Protein AF-A0A094GYI3-F1 (afdb_monomer_lite)

Foldseek 3Di:
DDQQAQPQEQEQDPVCVVVVHDDPVSLVVNLVSCVVQQKHKYAALDDLPVPVQLQVQVVLQVPADDDPQKGWDPDPVSGDCCVVCSSHVVNNCCVNQVPKDWDTKMKGKDQDFFKDFPLDPPQPAQKKKKKKGANDSAWKWKWKDFPNHIDIDTHHIMMMIGTSPGTIIIGIRDGIMMIMMIHIHGDDDD

Secondary structure (DSSP, 8-state):
--------EEEPPHHHHHHTS--HHHHHHHHHHHHHHSEEEEE--S-TT-HHHHHHHHHHHHHS--BTTEEE---TTTS-HHHHT-HHHHHHHHHH-TT-EEEEEEEEEE-S-EEEE---TT--SSEEEEEEEESSSSPEEEEEEETTEEEEEEESSEEEEEETTS--EEEE-SSSEEEEEEEEEPPP--

Structure (mmCIF, N/CA/C/O backbone):
data_AF-A0A094GYI3-F1
#
_entry.id   AF-A0A094GYI3-F1
#
loop_
_atom_site.group_PDB
_atom_site.id
_atom_site.type_symbol
_atom_site.label_atom_id
_atom_site.label_alt_id
_atom_site.label_comp_id
_atom_site.label_asym_id
_atom_site.label_entity_id
_atom_site.label_seq_id
_atom_site.pdbx_PDB_ins_code
_atom_site.Cartn_x
_atom_site.Cartn_y
_atom_site.Cartn_z
_atom_site.occupancy
_atom_site.B_iso_or_equiv
_atom_site.auth_seq_id
_atom_site.auth_comp_id
_atom_site.auth_asym_id
_atom_site.auth_atom_id
_atom_site.pdbx_PDB_model_num
ATOM 1 N N . MET A 1 1 ? -26.792 12.473 -12.890 1.00 40.91 1 MET A N 1
ATOM 2 C CA . MET A 1 1 ? -26.237 11.355 -12.098 1.00 40.91 1 MET A CA 1
ATOM 3 C C . MET A 1 1 ? -25.240 11.962 -11.134 1.00 40.91 1 MET A C 1
ATOM 5 O O . MET A 1 1 ? -24.380 12.699 -11.593 1.00 40.91 1 MET A O 1
ATOM 9 N N . ALA A 1 2 ? -25.442 11.802 -9.826 1.00 39.38 2 ALA A N 1
ATOM 10 C CA . ALA A 1 2 ? -24.554 12.399 -8.832 1.00 39.38 2 ALA A CA 1
ATOM 11 C C . ALA A 1 2 ? -23.147 11.803 -8.987 1.00 39.38 2 ALA A C 1
ATOM 13 O O . ALA A 1 2 ? -23.009 10.583 -9.029 1.00 39.38 2 ALA A O 1
ATOM 14 N N . ASN A 1 3 ? -22.124 12.656 -9.085 1.00 45.69 3 ASN A N 1
ATOM 15 C CA . ASN A 1 3 ? -20.731 12.246 -8.921 1.00 45.69 3 ASN A CA 1
ATOM 16 C C . ASN A 1 3 ? -20.557 11.793 -7.469 1.00 45.69 3 ASN A C 1
ATOM 18 O O . ASN A 1 3 ? -20.257 12.595 -6.591 1.00 45.69 3 ASN A O 1
ATOM 22 N N . THR A 1 4 ? -20.804 10.519 -7.191 1.00 54.25 4 THR A N 1
ATOM 23 C CA . THR A 1 4 ? -20.506 9.918 -5.891 1.00 54.25 4 THR A CA 1
ATOM 24 C C . THR A 1 4 ? -19.028 9.545 -5.858 1.00 54.25 4 THR A C 1
ATOM 26 O O . THR A 1 4 ? -18.669 8.375 -5.982 1.00 54.25 4 THR A O 1
ATOM 29 N N . SER A 1 5 ? -18.157 10.552 -5.758 1.00 61.59 5 SER A N 1
ATOM 30 C CA . SER A 1 5 ? -16.741 10.351 -5.447 1.00 61.59 5 SER A CA 1
ATOM 31 C C . SER A 1 5 ? -16.588 9.943 -3.985 1.00 61.59 5 SER A C 1
ATOM 33 O O . SER A 1 5 ? -17.334 10.418 -3.127 1.00 61.59 5 SER A O 1
ATOM 35 N N . ILE A 1 6 ? -15.623 9.077 -3.689 1.00 74.00 6 ILE A N 1
ATOM 36 C CA . ILE A 1 6 ? -15.253 8.754 -2.311 1.00 74.00 6 ILE A CA 1
ATOM 37 C C . ILE A 1 6 ? -13.966 9.502 -1.971 1.00 74.00 6 ILE A C 1
ATOM 39 O O . ILE A 1 6 ? -12.926 9.291 -2.592 1.00 74.00 6 ILE A O 1
ATOM 43 N N . GLU A 1 7 ? -14.008 10.406 -0.998 1.00 80.88 7 GLU A N 1
ATOM 44 C CA . GLU A 1 7 ? -12.756 10.906 -0.438 1.00 80.88 7 GLU A CA 1
ATOM 45 C C . GLU A 1 7 ? -12.107 9.733 0.292 1.00 80.88 7 GLU A C 1
ATOM 47 O O . GLU A 1 7 ? -12.631 9.225 1.277 1.00 80.88 7 GLU A O 1
ATOM 52 N N . ALA A 1 8 ? -11.032 9.211 -0.287 1.00 84.94 8 ALA A N 1
ATOM 53 C CA . ALA A 1 8 ? -10.253 8.110 0.267 1.00 84.94 8 ALA A CA 1
ATOM 54 C C . ALA A 1 8 ? -8.752 8.329 0.044 1.00 84.94 8 ALA A C 1
ATOM 56 O O . ALA A 1 8 ? -7.968 7.419 0.281 1.00 84.94 8 ALA A O 1
ATOM 57 N N . ILE A 1 9 ? -8.358 9.513 -0.433 1.00 90.50 9 ILE A N 1
ATOM 58 C CA . ILE A 1 9 ? -6.978 9.836 -0.785 1.00 90.50 9 ILE A CA 1
ATOM 59 C C . ILE A 1 9 ? -6.354 10.667 0.327 1.00 90.50 9 ILE A C 1
ATOM 61 O O . ILE A 1 9 ? -6.927 11.663 0.762 1.00 90.50 9 ILE A O 1
ATOM 65 N N . VAL A 1 10 ? -5.138 10.297 0.709 1.00 91.31 10 VAL A N 1
ATOM 66 C CA . VAL A 1 10 ? -4.219 11.150 1.452 1.00 91.31 10 VAL A CA 1
ATOM 67 C C . VAL A 1 10 ? -3.049 11.489 0.540 1.00 91.31 10 VAL A C 1
ATOM 69 O O . VAL A 1 10 ? -2.348 10.609 0.034 1.00 91.31 10 VAL A O 1
ATOM 72 N N . GLU A 1 11 ? -2.850 12.781 0.310 1.00 91.44 11 GLU A N 1
ATOM 73 C CA . GLU A 1 11 ? -1.700 13.288 -0.426 1.00 91.44 11 GLU A CA 1
ATOM 74 C C . GLU A 1 11 ? -0.591 13.670 0.548 1.00 91.44 11 GLU A C 1
ATOM 76 O O . GLU A 1 11 ? -0.784 14.513 1.427 1.00 91.44 11 GLU A O 1
ATOM 81 N N . VAL A 1 12 ? 0.583 13.061 0.375 1.00 89.06 12 VAL A N 1
ATOM 82 C CA . VAL A 1 12 ? 1.771 13.471 1.124 1.00 89.06 12 VAL A CA 1
ATOM 83 C C . VAL A 1 12 ? 2.260 14.801 0.562 1.00 89.06 12 VAL A C 1
ATOM 85 O O . VAL A 1 12 ? 2.569 14.923 -0.628 1.00 89.06 12 VAL A O 1
ATOM 88 N N . THR A 1 13 ? 2.357 15.807 1.421 1.00 90.00 13 THR A N 1
ATOM 89 C CA . THR A 1 13 ? 2.814 17.146 1.035 1.00 90.00 13 THR A CA 1
ATOM 90 C C . THR A 1 13 ? 4.335 17.206 0.870 1.00 90.00 13 THR A C 1
ATOM 92 O O . THR A 1 13 ? 5.083 16.363 1.368 1.00 90.00 13 THR A O 1
ATOM 95 N N . GLU A 1 14 ? 4.837 18.237 0.187 1.00 87.88 14 GLU A N 1
ATOM 96 C CA . GLU A 1 14 ? 6.285 18.472 0.073 1.00 87.88 14 GLU A CA 1
ATOM 97 C C . GLU A 1 14 ? 6.949 18.726 1.430 1.00 87.88 14 GLU A C 1
ATOM 99 O O . GLU A 1 14 ? 8.064 18.263 1.683 1.00 87.88 14 GLU A O 1
ATOM 104 N N . GLN A 1 15 ? 6.234 19.399 2.333 1.00 89.38 15 GLN A N 1
ATOM 105 C CA . GLN A 1 15 ? 6.702 19.635 3.690 1.00 89.38 15 GLN A CA 1
ATOM 106 C C . GLN A 1 15 ? 6.842 18.321 4.467 1.00 89.38 15 GLN A C 1
ATOM 108 O O . GLN A 1 15 ? 7.889 18.075 5.059 1.00 89.38 15 GLN A O 1
ATOM 113 N N . GLU A 1 16 ? 5.833 17.447 4.429 1.00 90.62 16 GLU A N 1
ATOM 114 C CA . GLU A 1 16 ? 5.897 16.123 5.067 1.00 90.62 16 GLU A CA 1
ATOM 115 C C . GLU A 1 16 ? 6.993 15.250 4.453 1.00 90.62 16 GLU A C 1
ATOM 117 O O . GLU A 1 16 ? 7.674 14.518 5.169 1.00 90.62 16 GLU A O 1
ATOM 122 N N . ARG A 1 17 ? 7.244 15.371 3.142 1.00 87.88 17 ARG A N 1
ATOM 123 C CA . ARG A 1 17 ? 8.396 14.723 2.498 1.00 87.88 17 ARG A CA 1
ATOM 124 C C . ARG A 1 17 ? 9.725 15.205 3.052 1.00 87.88 17 ARG A C 1
ATOM 126 O O . ARG A 1 17 ? 10.546 14.366 3.427 1.00 87.88 17 ARG A O 1
ATOM 133 N N . THR A 1 18 ? 9.894 16.521 3.125 1.00 85.94 18 THR A N 1
ATOM 134 C CA . THR A 1 18 ? 11.103 17.177 3.640 1.00 85.94 18 THR A CA 1
ATOM 135 C C . THR A 1 18 ? 11.367 16.800 5.094 1.00 85.94 18 THR A C 1
ATOM 137 O O . THR A 1 18 ? 12.497 16.486 5.453 1.00 85.94 18 THR A O 1
ATOM 140 N N . LEU A 1 19 ? 10.323 16.778 5.924 1.00 87.31 19 LEU A N 1
ATOM 141 C CA . LEU A 1 19 ? 10.422 16.385 7.331 1.00 87.31 19 LEU A CA 1
ATOM 142 C C . LEU A 1 19 ? 10.549 14.869 7.511 1.00 87.31 19 LEU A C 1
ATOM 144 O O . LEU A 1 19 ? 11.083 14.401 8.509 1.00 87.31 19 LEU A O 1
ATOM 148 N N . GLY A 1 20 ? 10.061 14.095 6.544 1.00 84.88 20 GLY A N 1
ATOM 149 C CA . GLY A 1 20 ? 9.981 12.645 6.626 1.00 84.88 20 GLY A CA 1
ATOM 150 C C . GLY A 1 20 ? 8.921 12.125 7.592 1.00 84.88 20 GLY A C 1
ATOM 151 O O . GLY A 1 20 ? 8.970 10.956 7.962 1.00 84.88 20 GLY A O 1
ATOM 152 N N . GLU A 1 21 ? 7.956 12.960 7.964 1.00 88.81 21 GLU A N 1
ATOM 153 C CA . GLU A 1 21 ? 6.935 12.657 8.961 1.00 88.81 21 GLU A CA 1
ATOM 154 C C . GLU A 1 21 ? 5.558 13.082 8.455 1.00 88.81 21 GLU A C 1
ATOM 156 O O . GLU A 1 21 ? 5.421 14.108 7.789 1.00 88.81 21 GLU A O 1
ATOM 161 N N . LEU A 1 22 ? 4.528 12.299 8.790 1.00 90.12 22 LEU A N 1
ATOM 162 C CA . LEU A 1 22 ? 3.146 12.702 8.545 1.00 90.12 22 LEU A CA 1
ATOM 163 C C . LEU A 1 22 ? 2.713 13.764 9.547 1.00 90.12 22 LEU A C 1
ATOM 165 O O . LEU A 1 22 ? 2.919 13.629 10.756 1.00 90.12 22 LEU A O 1
ATOM 169 N N . SER A 1 23 ? 2.009 14.777 9.056 1.00 93.12 23 SER A N 1
ATOM 170 C CA . SER A 1 23 ? 1.318 15.722 9.916 1.00 93.12 23 SER A CA 1
ATOM 171 C C . SER A 1 23 ? 0.219 15.018 10.718 1.00 93.12 23 SER A C 1
ATOM 173 O O . SER A 1 23 ? -0.404 14.049 10.273 1.00 93.12 23 SER A O 1
ATOM 175 N N . LYS A 1 24 ? -0.080 15.547 11.911 1.00 92.88 24 LYS A N 1
ATOM 176 C CA . LYS A 1 24 ? -1.198 15.051 12.734 1.00 92.88 24 LYS A CA 1
ATOM 177 C C . LYS A 1 24 ? -2.531 15.110 11.983 1.00 92.88 24 LYS A C 1
ATOM 179 O O . LYS A 1 24 ? -3.362 14.226 12.163 1.00 92.88 24 LYS A O 1
ATOM 184 N N . ALA A 1 25 ? -2.714 16.133 11.146 1.00 92.62 25 ALA A N 1
ATOM 185 C CA . ALA A 1 25 ? -3.908 16.303 10.329 1.00 92.62 25 ALA A CA 1
ATOM 186 C C . ALA A 1 25 ? -4.043 15.180 9.292 1.00 92.62 25 ALA A C 1
ATOM 188 O O . ALA A 1 25 ? -5.072 14.508 9.278 1.00 92.62 25 ALA A O 1
ATOM 189 N N . ASN A 1 26 ? -2.995 14.902 8.507 1.00 93.06 26 ASN A N 1
ATOM 190 C CA . ASN A 1 26 ? -3.029 13.822 7.518 1.00 93.06 26 ASN A CA 1
ATOM 191 C C . ASN A 1 26 ? -3.148 12.442 8.162 1.00 93.06 26 ASN A C 1
ATOM 193 O O . ASN A 1 26 ? -3.880 11.596 7.655 1.00 93.06 26 ASN A O 1
ATOM 197 N N . LEU A 1 27 ? -2.505 12.214 9.309 1.00 94.19 27 LEU A N 1
ATOM 198 C CA . LEU A 1 27 ? -2.665 10.960 10.042 1.00 94.19 27 LEU A CA 1
ATOM 199 C C . LEU A 1 27 ? -4.108 10.764 10.537 1.00 94.19 27 LEU A C 1
ATOM 201 O O . LEU A 1 27 ? -4.656 9.668 10.422 1.00 94.19 27 LEU A O 1
ATOM 205 N N . GLN A 1 28 ? -4.739 11.816 11.065 1.00 94.25 28 GLN A N 1
ATOM 206 C CA . GLN A 1 28 ? -6.129 11.757 11.520 1.00 94.25 28 GLN A CA 1
ATOM 207 C C . GLN A 1 28 ? -7.112 11.603 10.352 1.00 94.25 28 GLN A C 1
ATOM 209 O O . GLN A 1 28 ? -8.067 10.830 10.460 1.00 94.25 28 GLN A O 1
ATOM 214 N N . ALA A 1 29 ? -6.866 12.290 9.235 1.00 93.81 29 ALA A N 1
ATOM 215 C CA . ALA A 1 29 ? -7.634 12.127 8.008 1.00 93.81 29 ALA A CA 1
ATOM 216 C C . ALA A 1 29 ? -7.532 10.682 7.503 1.00 93.81 29 ALA A C 1
ATOM 218 O O . ALA A 1 29 ? -8.555 10.027 7.338 1.00 93.81 29 ALA A O 1
ATOM 219 N N . ALA A 1 30 ? -6.315 10.139 7.386 1.00 94.69 30 ALA A N 1
ATOM 220 C CA . ALA A 1 30 ? -6.080 8.762 6.954 1.00 94.69 30 ALA A CA 1
ATOM 221 C C . ALA A 1 30 ? -6.863 7.742 7.793 1.00 94.69 30 ALA A C 1
ATOM 223 O O . ALA A 1 30 ? -7.503 6.850 7.2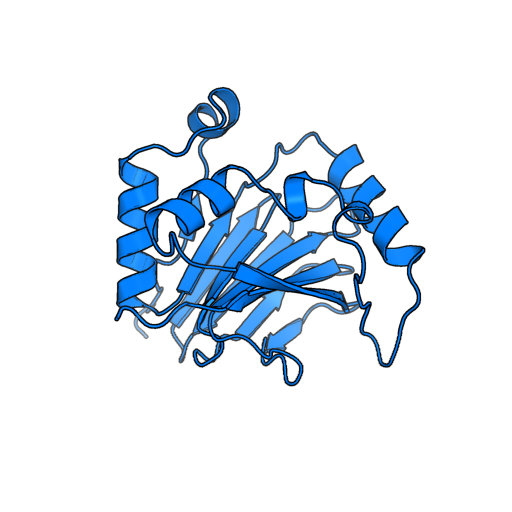41 1.00 94.69 30 ALA A O 1
ATOM 224 N N . ARG A 1 31 ? -6.846 7.894 9.125 1.00 94.94 31 ARG A N 1
ATOM 225 C CA . ARG A 1 31 ? -7.611 7.039 10.048 1.00 94.94 31 ARG A CA 1
ATOM 226 C C . ARG A 1 31 ? -9.111 7.146 9.810 1.00 94.94 31 ARG A C 1
ATOM 228 O O . ARG A 1 31 ? -9.767 6.128 9.645 1.00 94.94 31 ARG A O 1
ATOM 235 N N . SER A 1 32 ? -9.631 8.368 9.728 1.00 93.69 32 SER A N 1
ATOM 236 C CA . SER A 1 32 ? -11.069 8.614 9.545 1.00 93.69 32 SER A CA 1
ATOM 237 C C . SER A 1 32 ? -11.578 8.046 8.214 1.00 93.69 32 SER A C 1
ATOM 239 O O . SER A 1 32 ? -12.656 7.451 8.150 1.00 93.69 32 SER A O 1
ATOM 241 N N . LEU A 1 33 ? -10.777 8.188 7.152 1.00 93.25 33 LEU A N 1
ATOM 242 C CA . LEU A 1 33 ? -11.054 7.617 5.836 1.00 93.25 33 LEU A CA 1
ATOM 243 C C . LEU A 1 33 ? -11.043 6.089 5.880 1.00 93.25 33 LEU A C 1
ATOM 245 O O . LEU A 1 33 ? -11.969 5.452 5.377 1.00 93.25 33 LEU A O 1
ATOM 249 N N . PHE A 1 34 ? -10.032 5.505 6.524 1.00 93.81 34 PHE A N 1
ATOM 250 C CA . PHE A 1 34 ? -9.924 4.060 6.657 1.00 93.81 34 PHE A CA 1
ATOM 251 C C . PHE A 1 34 ? -11.088 3.468 7.463 1.00 93.81 34 PHE A C 1
ATOM 253 O O . PHE A 1 34 ? -11.681 2.484 7.034 1.00 93.81 34 PHE A O 1
ATOM 260 N N . GLU A 1 35 ? -11.464 4.081 8.585 1.00 92.62 35 GLU A N 1
ATOM 261 C CA . GLU A 1 35 ? -12.595 3.647 9.418 1.00 92.62 35 GLU A CA 1
ATOM 262 C C . GLU A 1 35 ? -13.933 3.730 8.671 1.00 92.62 35 GLU A C 1
ATOM 264 O O . GLU A 1 35 ? -14.774 2.845 8.812 1.00 92.62 35 GLU A O 1
ATOM 269 N N . SER A 1 36 ? -14.120 4.758 7.837 1.00 90.38 36 SER A N 1
ATOM 270 C CA . SER A 1 36 ? -15.367 4.954 7.084 1.00 90.38 36 SER A CA 1
ATOM 271 C C . SER A 1 36 ? -15.495 4.022 5.879 1.00 90.38 36 SER A C 1
ATOM 273 O O . SER A 1 36 ? -16.597 3.595 5.534 1.00 90.38 36 SER A O 1
ATOM 275 N N . ASN A 1 37 ? -14.377 3.726 5.212 1.00 89.19 37 ASN A N 1
ATOM 276 C CA . ASN A 1 37 ? -14.382 3.071 3.904 1.00 89.19 37 ASN A CA 1
ATOM 277 C C . ASN A 1 37 ? -13.835 1.636 3.938 1.00 89.19 37 ASN A C 1
ATOM 279 O O . ASN A 1 37 ? -14.013 0.890 2.978 1.00 89.19 37 ASN A O 1
ATOM 283 N N . GLY A 1 38 ? -13.128 1.256 5.004 1.00 90.50 38 GLY A N 1
ATOM 284 C CA . GLY A 1 38 ? -12.329 0.031 5.071 1.00 90.50 38 GLY A CA 1
ATOM 285 C C . GLY A 1 38 ? -11.049 0.077 4.224 1.00 90.50 38 GLY A C 1
ATOM 286 O O . GLY A 1 38 ? -10.373 -0.945 4.079 1.00 90.50 38 GLY A O 1
ATOM 287 N N . PHE A 1 39 ? -10.723 1.241 3.649 1.00 92.38 39 PHE A N 1
ATOM 288 C CA . PHE A 1 39 ? -9.491 1.490 2.910 1.00 92.38 39 PHE A CA 1
ATOM 289 C C . PHE A 1 39 ? -9.088 2.970 2.926 1.00 92.38 39 PHE A C 1
ATOM 291 O O . PHE A 1 39 ? -9.917 3.861 3.104 1.00 92.38 39 PHE A O 1
ATOM 298 N N . VAL A 1 40 ? -7.803 3.221 2.685 1.00 93.94 40 VAL A N 1
ATOM 299 C CA . VAL A 1 40 ? -7.239 4.540 2.392 1.00 93.94 40 VAL A CA 1
ATOM 300 C C . VAL A 1 40 ? -6.182 4.396 1.302 1.00 93.94 40 VAL A C 1
ATOM 302 O O . VAL A 1 40 ? -5.396 3.446 1.292 1.00 93.94 40 VAL A O 1
ATOM 305 N N . ALA A 1 41 ? -6.172 5.331 0.368 1.00 92.56 41 ALA A N 1
ATOM 306 C CA . ALA A 1 41 ? -5.225 5.406 -0.722 1.00 92.56 41 ALA A CA 1
ATOM 307 C C . ALA A 1 41 ? -4.259 6.573 -0.508 1.00 92.56 41 ALA A C 1
ATOM 309 O O . ALA A 1 41 ? -4.621 7.620 0.024 1.00 92.56 41 ALA A O 1
ATOM 310 N N . TRP A 1 42 ? -3.020 6.387 -0.933 1.00 92.31 42 TRP A N 1
ATOM 311 C CA . TRP A 1 42 ? -1.928 7.330 -0.770 1.00 92.31 42 TRP A CA 1
ATOM 312 C C . TRP A 1 42 ? -1.392 7.737 -2.130 1.00 92.31 42 TRP A C 1
ATOM 314 O O . TRP A 1 42 ? -1.187 6.878 -2.991 1.00 92.31 42 TRP A O 1
ATOM 324 N N . GLN A 1 43 ? -1.132 9.031 -2.299 1.00 89.75 43 GLN A N 1
ATOM 325 C CA . GLN A 1 43 ? -0.443 9.560 -3.471 1.00 89.75 43 GLN A CA 1
ATOM 326 C C . GLN A 1 43 ? 0.778 10.393 -3.088 1.00 89.75 43 GLN A C 1
ATOM 328 O O . GLN A 1 43 ? 0.842 10.963 -1.994 1.00 89.75 43 GLN A O 1
ATOM 333 N N . CYS A 1 44 ? 1.730 10.474 -4.021 1.00 86.12 44 CYS A N 1
ATOM 334 C CA . CYS A 1 44 ? 2.974 11.233 -3.876 1.00 86.12 44 CYS A CA 1
ATOM 335 C C . CYS A 1 44 ? 3.884 10.696 -2.752 1.00 86.12 44 CYS A C 1
ATOM 337 O O . CYS A 1 44 ? 4.530 11.477 -2.045 1.00 86.12 44 CYS A O 1
ATOM 339 N N . LEU A 1 45 ? 3.924 9.364 -2.588 1.00 85.31 45 LEU A N 1
ATOM 340 C CA . LEU A 1 45 ? 4.708 8.680 -1.549 1.00 85.31 45 LEU A CA 1
ATOM 341 C C . LEU A 1 45 ? 6.227 8.838 -1.711 1.00 85.31 45 LEU A C 1
ATOM 343 O O . LEU A 1 45 ? 6.941 8.729 -0.712 1.00 85.31 45 LEU A O 1
ATOM 347 N N . TRP A 1 46 ? 6.712 9.089 -2.928 1.00 79.38 46 TRP A N 1
ATOM 348 C CA . TRP A 1 46 ? 8.127 9.328 -3.227 1.00 79.38 46 TRP A CA 1
ATOM 349 C C . TRP A 1 46 ? 8.338 10.584 -4.077 1.00 79.38 46 TRP A C 1
ATOM 351 O O . TRP A 1 46 ? 7.397 11.158 -4.638 1.00 79.38 46 TRP A O 1
ATOM 361 N N . VAL A 1 47 ? 9.581 11.072 -4.111 1.00 71.69 47 VAL A N 1
ATOM 362 C CA . VAL A 1 47 ? 9.929 12.309 -4.819 1.00 71.69 47 VAL A CA 1
ATOM 363 C C . VAL A 1 47 ? 9.913 12.053 -6.325 1.00 71.69 47 VAL A C 1
ATOM 365 O O . VAL A 1 47 ? 10.396 11.037 -6.811 1.00 71.69 47 VAL A O 1
ATOM 368 N N . ARG A 1 48 ? 9.381 13.012 -7.091 1.00 60.38 48 ARG A N 1
ATOM 369 C CA . ARG A 1 48 ? 9.243 12.925 -8.556 1.00 60.38 48 ARG A CA 1
ATOM 370 C C . ARG A 1 48 ? 10.561 12.687 -9.307 1.00 60.38 48 ARG A C 1
ATOM 372 O O . ARG A 1 48 ? 10.526 12.162 -10.414 1.00 60.38 48 ARG A O 1
ATOM 379 N N . ASP A 1 49 ? 11.691 13.073 -8.721 1.00 59.00 49 ASP A N 1
ATOM 380 C CA . ASP A 1 49 ? 13.019 12.946 -9.326 1.00 59.00 49 ASP A CA 1
ATOM 381 C C . ASP A 1 49 ? 13.839 11.748 -8.829 1.00 59.00 49 ASP A C 1
ATOM 383 O O . ASP A 1 49 ? 14.923 11.512 -9.360 1.00 59.00 49 ASP A O 1
ATOM 387 N N . GLU A 1 50 ? 13.321 10.925 -7.911 1.00 59.97 50 GLU A N 1
ATOM 388 C CA . GLU A 1 50 ? 13.946 9.651 -7.513 1.00 59.97 50 GLU A CA 1
ATOM 389 C C . GLU A 1 50 ? 13.705 8.565 -8.581 1.00 59.97 50 GLU A C 1
ATOM 391 O O . GLU A 1 50 ? 13.243 7.463 -8.312 1.00 59.97 50 GLU A O 1
ATOM 396 N N . ARG A 1 51 ? 14.029 8.883 -9.839 1.00 55.50 51 ARG A N 1
ATOM 397 C CA . ARG A 1 51 ? 13.889 8.001 -11.011 1.00 55.50 51 ARG A CA 1
ATOM 398 C C . ARG A 1 51 ? 14.706 6.714 -10.904 1.00 55.50 51 ARG A C 1
ATOM 400 O O . ARG A 1 51 ? 14.388 5.739 -11.580 1.00 55.50 51 ARG A O 1
ATOM 407 N N . ASP A 1 52 ? 15.752 6.721 -10.087 1.00 63.53 52 ASP A N 1
ATOM 408 C CA . ASP A 1 52 ? 16.552 5.531 -9.812 1.00 63.53 52 ASP A CA 1
ATOM 409 C C . ASP A 1 52 ? 15.812 4.557 -8.887 1.00 63.53 52 ASP A C 1
ATOM 411 O O . ASP A 1 52 ? 15.947 3.355 -9.053 1.00 63.53 52 ASP A O 1
ATOM 415 N N . PHE A 1 53 ? 14.942 5.040 -7.995 1.00 69.94 53 PHE A N 1
ATOM 416 C CA . PHE A 1 53 ? 14.241 4.185 -7.038 1.00 69.94 53 PHE A CA 1
ATOM 417 C C . PHE A 1 53 ? 13.246 3.228 -7.708 1.00 69.94 53 PHE A C 1
ATOM 419 O O . PHE A 1 53 ? 13.284 2.016 -7.468 1.00 69.94 53 PHE A O 1
ATOM 426 N N . ASP A 1 54 ? 12.375 3.763 -8.570 1.00 71.62 54 ASP A N 1
ATOM 427 C CA . ASP A 1 54 ? 11.407 2.945 -9.303 1.00 71.62 54 ASP A CA 1
ATOM 428 C C . ASP A 1 54 ? 12.152 1.974 -10.233 1.00 71.62 54 ASP A C 1
ATOM 430 O O . ASP A 1 54 ? 11.851 0.783 -10.245 1.00 71.62 54 ASP A O 1
ATOM 434 N N . ARG A 1 55 ? 13.206 2.428 -10.927 1.00 73.19 55 ARG A N 1
ATOM 435 C CA . ARG A 1 55 ? 14.022 1.573 -11.806 1.00 73.19 55 ARG A CA 1
ATOM 436 C C . ARG A 1 55 ? 14.721 0.439 -11.051 1.00 73.19 55 ARG A C 1
ATOM 438 O O . ARG A 1 55 ? 14.576 -0.715 -11.440 1.00 73.19 55 ARG A O 1
ATOM 445 N N . ASP A 1 56 ? 15.433 0.744 -9.972 1.00 77.38 56 ASP A N 1
ATOM 446 C CA . ASP A 1 56 ? 16.207 -0.242 -9.214 1.00 77.38 56 ASP A CA 1
ATOM 447 C C . ASP A 1 56 ? 15.277 -1.272 -8.552 1.00 77.38 56 ASP A C 1
ATOM 449 O O . ASP A 1 56 ? 15.562 -2.472 -8.538 1.00 77.38 56 ASP A O 1
ATOM 453 N N . THR A 1 57 ? 14.103 -0.832 -8.083 1.00 78.88 57 THR A N 1
ATOM 454 C CA . THR A 1 57 ? 13.038 -1.737 -7.633 1.00 78.88 57 THR A CA 1
ATOM 455 C C . THR A 1 57 ? 12.627 -2.710 -8.733 1.00 78.88 57 THR A C 1
ATOM 457 O O . THR A 1 57 ? 12.460 -3.906 -8.484 1.00 78.88 57 THR A O 1
ATOM 460 N N . LEU A 1 58 ? 12.387 -2.205 -9.941 1.00 79.12 58 LEU A N 1
ATOM 461 C CA . LEU A 1 58 ? 11.923 -3.028 -11.052 1.00 79.12 58 LEU A CA 1
ATOM 462 C C . LEU A 1 58 ? 12.982 -4.016 -11.503 1.00 79.12 58 LEU A C 1
ATOM 464 O O . LEU A 1 58 ? 12.635 -5.150 -11.821 1.00 79.12 58 LEU A O 1
ATOM 468 N N . ASP A 1 59 ? 14.246 -3.607 -11.519 1.00 83.25 59 ASP A N 1
ATOM 469 C CA . ASP A 1 59 ? 15.361 -4.480 -11.869 1.00 83.25 59 ASP A CA 1
ATOM 470 C C . ASP A 1 59 ? 15.465 -5.641 -10.874 1.00 83.25 59 ASP A C 1
ATOM 472 O O . ASP A 1 59 ? 15.579 -6.799 -11.286 1.00 83.25 59 ASP A O 1
ATOM 476 N N . VAL A 1 60 ? 15.290 -5.367 -9.575 1.00 84.75 60 VAL A N 1
ATOM 477 C CA . VAL A 1 60 ? 15.130 -6.420 -8.565 1.00 84.75 60 VAL A CA 1
ATOM 478 C C . VAL A 1 60 ? 13.927 -7.298 -8.894 1.00 84.75 60 VAL A C 1
ATOM 480 O O . VAL A 1 60 ? 14.095 -8.508 -9.014 1.00 84.75 60 VAL A O 1
ATOM 483 N N . LEU A 1 61 ? 12.727 -6.730 -9.056 1.00 84.12 61 LEU A N 1
ATOM 484 C CA . LEU A 1 61 ? 11.503 -7.507 -9.296 1.00 84.12 61 LEU A CA 1
ATOM 485 C C . LEU A 1 61 ? 11.632 -8.425 -10.520 1.00 84.12 61 LEU A C 1
ATOM 487 O O . LEU A 1 61 ? 11.242 -9.584 -10.446 1.00 84.12 61 LEU A O 1
ATOM 491 N N . ARG A 1 62 ? 12.232 -7.937 -11.609 1.00 84.50 62 ARG A N 1
ATOM 492 C CA . ARG A 1 62 ? 12.482 -8.700 -12.843 1.00 84.50 62 ARG A CA 1
ATOM 493 C C . ARG A 1 62 ? 13.506 -9.819 -12.664 1.00 84.50 62 ARG A C 1
ATOM 495 O O . ARG A 1 62 ? 13.467 -10.791 -13.411 1.00 84.50 62 ARG A O 1
ATOM 502 N N . SER A 1 63 ? 14.431 -9.676 -11.716 1.00 84.75 63 SER A N 1
ATOM 503 C CA . SER A 1 63 ? 15.439 -10.700 -11.418 1.00 84.75 63 SER A CA 1
ATOM 504 C C . SER A 1 63 ? 14.898 -11.856 -10.570 1.00 84.75 63 SER A C 1
ATOM 506 O O . SER A 1 63 ? 15.510 -12.925 -10.525 1.00 84.75 63 SER A O 1
ATOM 508 N N . LEU A 1 64 ? 13.767 -11.652 -9.888 1.00 83.81 64 LEU A N 1
ATOM 509 C CA . LEU A 1 64 ? 13.168 -12.663 -9.026 1.00 83.81 64 LEU A CA 1
ATOM 510 C C . LEU A 1 64 ? 12.387 -13.701 -9.850 1.00 83.81 64 LEU A C 1
ATOM 512 O O . LEU A 1 64 ? 11.788 -13.367 -10.875 1.00 83.81 64 LEU A O 1
ATOM 516 N N . PRO A 1 65 ? 12.367 -14.972 -9.412 1.00 81.56 65 PRO A N 1
ATOM 517 C CA . PRO A 1 65 ? 11.619 -16.013 -10.100 1.00 81.56 65 PRO A CA 1
ATOM 518 C C . PRO A 1 65 ? 10.114 -15.727 -10.063 1.00 81.56 65 PRO A C 1
ATOM 520 O O . PRO A 1 65 ? 9.576 -15.260 -9.057 1.00 81.56 65 PRO A O 1
ATOM 523 N N . THR A 1 66 ? 9.439 -16.058 -11.162 1.00 81.12 66 THR A N 1
ATOM 524 C CA . THR A 1 66 ? 7.987 -15.936 -11.304 1.00 81.12 66 THR A CA 1
ATOM 525 C C . THR A 1 66 ? 7.325 -17.311 -11.244 1.00 81.12 66 THR A C 1
ATOM 527 O O . THR A 1 66 ? 7.794 -18.271 -11.855 1.00 81.12 66 THR A O 1
ATOM 530 N N . GLU A 1 67 ? 6.205 -17.409 -10.534 1.00 75.19 67 GLU A N 1
ATOM 531 C CA . GLU A 1 67 ? 5.315 -18.567 -10.536 1.00 75.19 67 GLU A CA 1
ATOM 532 C C . GLU A 1 67 ? 3.885 -18.093 -10.812 1.00 75.19 67 GLU A C 1
ATOM 534 O O . GLU A 1 67 ? 3.334 -17.309 -10.046 1.00 75.19 67 GLU A O 1
ATOM 539 N N . LYS A 1 68 ? 3.266 -18.569 -11.904 1.00 72.69 68 LYS A N 1
ATOM 540 C CA . LYS A 1 68 ? 1.871 -18.236 -12.275 1.00 72.69 68 LYS A CA 1
ATOM 541 C C . LYS A 1 68 ? 1.585 -16.721 -12.273 1.00 72.69 68 LYS A C 1
ATOM 543 O O . LYS A 1 68 ? 0.565 -16.283 -11.752 1.00 72.69 68 LYS A O 1
ATOM 548 N N . ASP A 1 69 ? 2.503 -15.934 -12.834 1.00 72.56 69 ASP A N 1
ATOM 549 C CA . ASP A 1 69 ? 2.485 -14.459 -12.866 1.00 72.56 69 ASP A CA 1
ATOM 550 C C . ASP A 1 69 ? 2.717 -13.751 -11.514 1.00 72.56 69 ASP A C 1
ATOM 552 O O . ASP A 1 69 ? 2.729 -12.517 -11.463 1.00 72.56 69 ASP A O 1
ATOM 556 N N . PHE A 1 70 ? 2.954 -14.501 -10.434 1.00 76.69 70 PHE A N 1
ATOM 557 C CA . PHE A 1 70 ? 3.325 -13.977 -9.122 1.00 76.69 70 PHE A CA 1
ATOM 558 C C . PHE A 1 70 ? 4.826 -14.081 -8.865 1.00 76.69 70 PHE A C 1
ATOM 560 O O . PHE A 1 70 ? 5.517 -14.959 -9.371 1.00 76.69 70 PHE A O 1
ATOM 567 N N . ILE A 1 71 ? 5.321 -13.179 -8.028 1.00 81.31 71 ILE A N 1
ATOM 568 C CA . ILE A 1 71 ? 6.698 -13.125 -7.551 1.00 81.31 71 ILE A CA 1
ATOM 569 C C . ILE A 1 71 ? 6.631 -13.173 -6.032 1.00 81.31 71 ILE A C 1
ATOM 571 O O . ILE A 1 71 ? 6.260 -12.183 -5.399 1.00 81.31 71 ILE A O 1
ATOM 575 N N . TYR A 1 72 ? 6.976 -14.307 -5.431 1.00 79.50 72 TYR A N 1
ATOM 576 C CA . TYR A 1 72 ? 7.059 -14.406 -3.975 1.00 79.50 72 TYR A CA 1
ATOM 577 C C . TYR A 1 72 ? 8.364 -13.789 -3.481 1.00 79.50 72 TYR A C 1
ATOM 579 O O . TYR A 1 72 ? 9.460 -14.213 -3.853 1.00 79.50 72 TYR A O 1
ATOM 587 N N . VAL A 1 73 ? 8.251 -12.786 -2.612 1.00 80.25 73 VAL A N 1
ATOM 588 C CA . VAL A 1 73 ? 9.408 -12.102 -2.035 1.00 80.25 73 VAL A CA 1
ATOM 589 C C . VAL A 1 73 ? 9.656 -12.673 -0.644 1.00 80.25 73 VAL A C 1
ATOM 591 O O . VAL A 1 73 ? 9.221 -12.134 0.373 1.00 80.25 73 VAL A O 1
ATOM 594 N N . ASN A 1 74 ? 10.377 -13.794 -0.610 1.00 69.44 74 ASN A N 1
ATOM 595 C CA . ASN A 1 74 ? 10.655 -14.537 0.624 1.00 69.44 74 ASN A CA 1
ATOM 596 C C . ASN A 1 74 ? 11.551 -13.768 1.607 1.00 69.44 74 ASN A C 1
ATOM 598 O O . ASN A 1 74 ? 11.511 -14.013 2.812 1.00 69.44 74 ASN A O 1
ATOM 602 N N . THR A 1 75 ? 12.345 -12.816 1.112 1.00 68.81 75 THR A N 1
ATOM 603 C CA . THR A 1 75 ? 13.259 -12.017 1.933 1.00 68.81 75 THR A CA 1
ATOM 604 C C . THR A 1 75 ? 12.960 -10.538 1.753 1.00 68.81 75 THR A C 1
ATOM 606 O O . THR A 1 75 ? 13.169 -9.975 0.681 1.00 68.81 75 THR A O 1
ATOM 609 N N . ARG A 1 76 ? 12.539 -9.874 2.839 1.00 68.12 76 ARG A N 1
ATOM 610 C CA . ARG A 1 76 ? 12.247 -8.426 2.859 1.00 68.12 76 ARG A CA 1
ATOM 611 C C . ARG A 1 76 ? 13.417 -7.560 2.380 1.00 68.12 76 ARG A C 1
ATOM 613 O O . ARG A 1 76 ? 13.196 -6.438 1.958 1.00 68.12 76 ARG A O 1
ATOM 620 N N . SER A 1 77 ? 14.643 -8.072 2.490 1.00 64.06 77 SER A N 1
ATOM 621 C CA . SER A 1 77 ? 15.877 -7.404 2.071 1.00 64.06 77 SER A CA 1
ATOM 622 C C . SER A 1 77 ? 16.063 -7.324 0.559 1.00 64.06 77 SER A C 1
ATOM 624 O O . SER A 1 77 ? 16.963 -6.620 0.119 1.00 64.06 77 SER A O 1
ATOM 626 N N . LEU A 1 78 ? 15.285 -8.081 -0.221 1.00 75.69 78 LEU A N 1
ATOM 627 C CA . LEU A 1 78 ? 15.400 -8.067 -1.677 1.00 75.69 78 LEU A CA 1
ATOM 628 C C . LEU A 1 78 ? 14.759 -6.809 -2.254 1.00 75.69 78 LEU A C 1
ATOM 630 O O . LEU A 1 78 ? 15.331 -6.209 -3.151 1.00 75.69 78 LEU A O 1
ATOM 634 N N . LEU A 1 79 ? 13.616 -6.382 -1.713 1.00 79.56 79 LEU A N 1
ATOM 635 C CA . LEU A 1 79 ? 12.961 -5.157 -2.156 1.00 79.56 79 LEU A CA 1
ATOM 636 C C . LEU A 1 79 ? 13.568 -3.913 -1.494 1.00 79.56 79 LEU A C 1
ATOM 638 O O . LEU A 1 79 ? 13.938 -3.966 -0.315 1.00 79.56 79 LEU A O 1
ATOM 642 N N . PRO A 1 80 ? 13.603 -2.774 -2.209 1.00 79.06 80 PRO A N 1
ATOM 643 C CA . PRO A 1 80 ? 14.007 -1.501 -1.630 1.00 79.06 80 PRO A CA 1
ATOM 644 C C . PRO A 1 80 ? 13.217 -1.143 -0.369 1.00 79.06 80 PRO A C 1
ATOM 646 O O . PRO A 1 80 ? 12.012 -1.404 -0.242 1.00 79.06 80 PRO A O 1
ATOM 649 N N . ARG A 1 81 ? 13.919 -0.552 0.605 1.00 80.69 81 ARG A N 1
ATOM 650 C CA . ARG A 1 81 ? 13.368 -0.300 1.945 1.00 80.69 81 ARG A CA 1
ATOM 651 C C . ARG A 1 81 ? 12.219 0.690 1.894 1.00 80.69 81 ARG A C 1
ATOM 653 O O . ARG A 1 81 ? 11.336 0.613 2.733 1.00 80.69 81 ARG A O 1
ATOM 660 N N . GLU A 1 82 ? 12.193 1.583 0.924 1.00 79.12 82 GLU A N 1
ATOM 661 C CA . GLU A 1 82 ? 11.188 2.624 0.775 1.00 79.12 82 GLU A CA 1
ATOM 662 C C . GLU A 1 82 ? 9.848 2.062 0.262 1.00 79.12 82 GLU A C 1
ATOM 664 O O . GLU A 1 82 ? 8.833 2.747 0.375 1.00 79.12 82 GLU A O 1
ATOM 669 N N . ILE A 1 83 ? 9.815 0.806 -0.215 1.00 81.31 83 ILE A N 1
ATOM 670 C CA . ILE A 1 83 ? 8.577 0.051 -0.490 1.00 81.31 83 ILE A CA 1
ATOM 671 C C . ILE A 1 83 ? 8.086 -0.636 0.777 1.00 81.31 83 ILE A C 1
ATOM 673 O O . ILE A 1 83 ? 6.935 -0.465 1.172 1.00 81.31 83 ILE A O 1
ATOM 677 N N . ILE A 1 84 ? 8.964 -1.407 1.426 1.00 82.62 84 ILE A N 1
ATOM 678 C CA . ILE A 1 84 ? 8.594 -2.257 2.571 1.00 82.62 84 ILE A CA 1
ATOM 679 C C . ILE A 1 84 ? 8.380 -1.445 3.851 1.00 82.62 84 ILE A C 1
ATOM 681 O O . ILE A 1 84 ? 7.503 -1.738 4.659 1.00 82.62 84 ILE A O 1
ATOM 685 N N . TYR A 1 85 ? 9.196 -0.418 4.035 1.00 82.94 85 TYR A N 1
ATOM 686 C CA . TYR A 1 85 ? 9.241 0.461 5.196 1.00 82.94 85 TYR A CA 1
ATOM 687 C C . TYR A 1 85 ? 9.033 1.912 4.769 1.00 82.94 85 TYR A C 1
ATOM 689 O O . TYR A 1 85 ? 9.692 2.818 5.284 1.00 82.94 85 TYR A O 1
ATOM 697 N N . ASN A 1 86 ? 8.111 2.152 3.826 1.00 88.75 86 ASN A N 1
ATOM 698 C CA . ASN A 1 86 ? 7.716 3.515 3.491 1.00 88.75 86 ASN A CA 1
ATOM 699 C C . ASN A 1 86 ? 7.323 4.250 4.782 1.00 88.75 86 ASN A C 1
ATOM 701 O O . ASN A 1 86 ? 6.428 3.811 5.510 1.00 88.75 86 ASN A 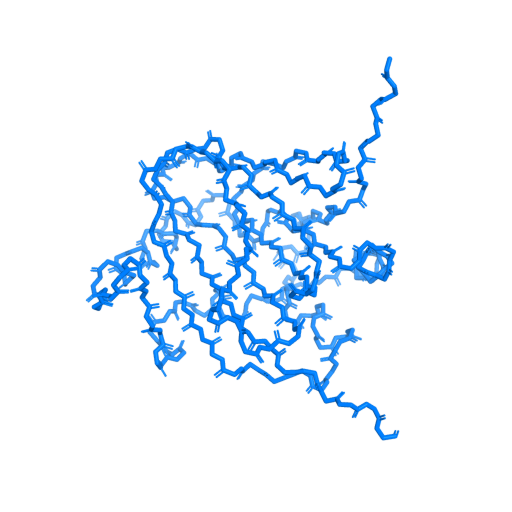O 1
ATOM 705 N N . LYS A 1 87 ? 8.015 5.348 5.089 1.00 88.19 87 LYS A N 1
ATOM 706 C CA . LYS A 1 87 ? 7.902 6.035 6.382 1.00 88.19 87 LYS A CA 1
ATOM 707 C C . LYS A 1 87 ? 6.489 6.547 6.672 1.00 88.19 87 LYS A C 1
ATOM 709 O O . LYS A 1 87 ? 6.022 6.422 7.801 1.00 88.19 87 LYS A O 1
ATOM 714 N N . PHE A 1 88 ? 5.769 7.024 5.656 1.00 91.00 88 PHE A N 1
ATOM 715 C CA . PHE A 1 88 ? 4.403 7.536 5.806 1.00 91.00 88 PHE A CA 1
ATOM 716 C C . PHE A 1 88 ? 3.409 6.408 6.075 1.00 91.00 88 PHE A C 1
ATOM 718 O O . PHE A 1 88 ? 2.617 6.463 7.014 1.00 91.00 88 PHE A O 1
ATOM 725 N N . MET A 1 89 ? 3.523 5.327 5.310 1.00 90.25 89 MET A N 1
ATOM 726 C CA . MET A 1 89 ? 2.703 4.131 5.489 1.00 90.25 89 MET A CA 1
ATOM 727 C C . MET A 1 89 ? 2.970 3.484 6.846 1.00 90.25 89 MET A C 1
ATOM 729 O O . MET A 1 89 ? 2.043 3.129 7.566 1.00 90.25 89 MET A O 1
ATOM 733 N N . THR A 1 90 ? 4.241 3.397 7.239 1.00 90.44 90 THR A N 1
ATOM 734 C CA . THR A 1 90 ? 4.656 2.877 8.545 1.00 90.44 90 THR A CA 1
ATOM 735 C C . THR A 1 90 ? 4.102 3.735 9.679 1.00 90.44 90 THR A C 1
ATOM 737 O O . THR A 1 90 ? 3.589 3.187 10.654 1.00 90.44 90 THR A O 1
ATOM 740 N N . ALA A 1 91 ? 4.140 5.064 9.557 1.00 91.81 91 ALA A N 1
ATOM 741 C CA . ALA A 1 91 ? 3.530 5.971 10.528 1.00 91.81 91 ALA A CA 1
ATOM 742 C C . ALA A 1 91 ? 2.012 5.749 10.644 1.00 91.81 91 ALA A C 1
ATOM 744 O O . ALA A 1 91 ? 1.478 5.677 11.751 1.00 91.81 91 ALA A O 1
ATOM 745 N N . PHE A 1 92 ? 1.308 5.556 9.526 1.00 94.06 92 PHE A N 1
ATOM 746 C CA . PHE A 1 92 ? -0.109 5.198 9.559 1.00 94.06 92 PHE A CA 1
ATOM 747 C C . PHE A 1 92 ? -0.349 3.852 10.258 1.00 94.06 92 PHE A C 1
ATOM 749 O O . PHE A 1 92 ? -1.117 3.800 11.222 1.00 94.06 92 PHE A O 1
ATOM 756 N N . LEU A 1 93 ? 0.348 2.791 9.834 1.00 92.44 93 LEU A N 1
ATOM 757 C CA . LEU A 1 93 ? 0.217 1.438 10.384 1.00 92.44 93 LEU A CA 1
ATOM 758 C C . LEU A 1 93 ? 0.506 1.400 11.878 1.00 92.44 93 LEU A C 1
ATOM 760 O O . LEU A 1 93 ? -0.310 0.905 12.640 1.00 92.44 93 LEU A O 1
ATOM 764 N N . THR A 1 94 ? 1.634 1.951 12.316 1.00 91.38 94 THR A N 1
ATOM 765 C CA . THR A 1 94 ? 2.005 1.969 13.739 1.00 91.38 94 THR A CA 1
ATOM 766 C C . THR A 1 94 ? 0.996 2.731 14.584 1.00 91.38 94 THR A C 1
ATOM 768 O O . THR A 1 94 ? 0.755 2.364 15.731 1.00 91.38 94 THR A O 1
ATOM 771 N N . SER A 1 95 ? 0.360 3.761 14.026 1.00 92.06 95 SER A N 1
ATOM 772 C CA . SER A 1 95 ? -0.608 4.545 14.776 1.00 92.06 95 SER A CA 1
ATOM 773 C C . SER A 1 95 ? -2.019 3.937 14.780 1.00 92.06 95 SER A C 1
ATOM 775 O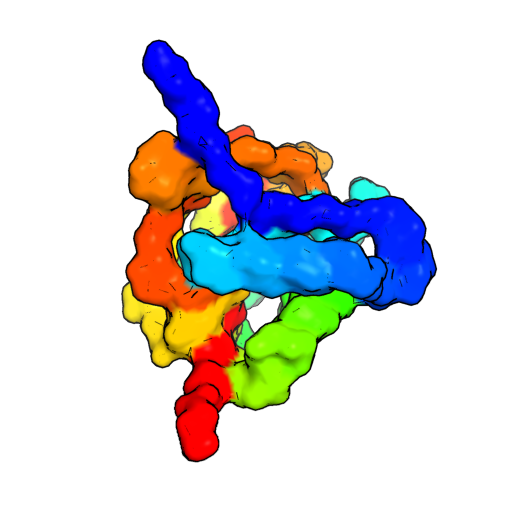 O . SER A 1 95 ? -2.735 4.137 15.757 1.00 92.06 95 SER A O 1
ATOM 777 N N . HIS A 1 96 ? -2.452 3.256 13.713 1.00 93.94 96 HIS A N 1
ATOM 778 C CA . HIS A 1 96 ? -3.820 2.727 13.580 1.00 93.94 96 HIS A CA 1
ATOM 779 C C . HIS A 1 96 ? -3.903 1.219 13.876 1.00 93.94 96 HIS A C 1
ATOM 781 O O . HIS A 1 96 ? -4.868 0.746 14.473 1.00 93.94 96 HIS A O 1
ATOM 787 N N . PHE A 1 97 ? -2.841 0.480 13.556 1.00 94.06 97 PHE A N 1
ATOM 788 C CA . PHE A 1 97 ? -2.671 -0.955 13.781 1.00 94.06 97 PHE A CA 1
ATOM 789 C C . PHE A 1 97 ? -1.322 -1.256 14.463 1.00 94.06 97 PHE A C 1
ATOM 791 O O . PHE A 1 97 ? -0.471 -1.937 13.888 1.00 94.06 97 PHE A O 1
ATOM 798 N N . PRO A 1 98 ? -1.093 -0.782 15.701 1.00 91.06 98 PRO A N 1
ATOM 799 C CA . PRO A 1 98 ? 0.205 -0.896 16.380 1.00 91.06 98 PRO A CA 1
ATOM 800 C C . PRO A 1 98 ? 0.706 -2.338 16.546 1.00 91.06 98 PRO A C 1
ATOM 802 O O . PRO A 1 98 ? 1.901 -2.570 16.706 1.00 91.06 98 PRO A O 1
ATOM 805 N N . THR A 1 99 ? -0.201 -3.314 16.516 1.00 91.44 99 THR A N 1
ATOM 806 C CA . THR A 1 99 ? 0.094 -4.745 16.658 1.00 91.44 99 THR A CA 1
ATOM 807 C C . THR A 1 99 ? 0.153 -5.489 15.324 1.00 91.44 99 THR A C 1
ATOM 809 O O . THR A 1 99 ? 0.311 -6.712 15.326 1.00 91.44 99 THR A O 1
ATOM 812 N N . ALA A 1 100 ? 0.022 -4.790 14.190 1.00 91.88 100 ALA A N 1
ATOM 813 C CA . ALA A 1 100 ? 0.050 -5.412 12.875 1.00 91.88 100 ALA A CA 1
ATOM 814 C C . ALA A 1 100 ? 1.410 -6.060 12.592 1.00 91.88 100 ALA A C 1
ATOM 816 O O . ALA A 1 100 ? 2.467 -5.459 12.800 1.00 91.88 100 ALA A O 1
ATOM 817 N N . LYS A 1 101 ? 1.389 -7.288 12.072 1.00 91.00 101 LYS A N 1
ATOM 818 C CA . LYS A 1 101 ? 2.597 -8.049 11.730 1.00 91.00 101 LYS A CA 1
ATOM 819 C C . LYS A 1 101 ? 2.588 -8.426 10.259 1.00 91.00 101 LYS A C 1
ATOM 821 O O . LYS A 1 101 ? 1.710 -9.159 9.821 1.00 91.00 101 LYS A O 1
ATOM 826 N N . LEU A 1 102 ? 3.593 -7.961 9.520 1.00 90.19 102 LEU A N 1
ATOM 827 C CA . LEU A 1 102 ? 3.810 -8.342 8.124 1.00 90.19 102 LEU A CA 1
ATOM 828 C C . LEU A 1 102 ? 4.116 -9.845 8.026 1.00 90.19 102 LEU A C 1
ATOM 830 O O . LEU A 1 102 ? 5.152 -10.291 8.527 1.00 90.19 102 LEU A O 1
ATOM 834 N N . LEU A 1 103 ? 3.228 -10.601 7.386 1.00 88.75 103 LEU A N 1
ATOM 835 C CA . LEU A 1 103 ? 3.329 -12.046 7.195 1.00 88.75 103 LEU A CA 1
ATOM 836 C C . LEU A 1 103 ? 4.046 -12.407 5.899 1.00 88.75 103 LEU A C 1
ATOM 838 O O . LEU A 1 103 ? 4.981 -13.201 5.922 1.00 88.75 103 LEU A O 1
ATOM 842 N N . GLN A 1 104 ? 3.620 -11.816 4.785 1.00 88.12 104 GLN A N 1
ATOM 843 C CA . GLN A 1 104 ? 4.140 -12.147 3.463 1.00 88.12 104 GLN A CA 1
ATOM 844 C C . GLN A 1 104 ? 4.193 -10.926 2.551 1.00 88.12 104 GLN A C 1
ATOM 846 O O . GLN A 1 104 ? 3.492 -9.934 2.763 1.00 88.12 104 GLN A O 1
ATOM 851 N N . ILE A 1 105 ? 5.050 -11.023 1.538 1.00 88.69 105 ILE A N 1
ATOM 852 C CA . ILE A 1 105 ? 5.179 -10.045 0.467 1.00 88.69 105 ILE A CA 1
ATOM 853 C C . ILE A 1 105 ? 5.191 -10.811 -0.851 1.00 88.69 105 ILE A C 1
ATOM 855 O O . ILE A 1 105 ? 5.938 -11.779 -1.010 1.00 88.69 105 ILE A O 1
ATOM 859 N N . TYR A 1 106 ? 4.399 -10.356 -1.807 1.00 87.12 106 TYR A N 1
ATOM 860 C CA . TYR A 1 106 ? 4.423 -10.867 -3.171 1.00 87.12 106 TYR A CA 1
ATOM 861 C C . TYR A 1 106 ? 4.171 -9.734 -4.152 1.00 87.12 106 TYR A C 1
ATOM 863 O O . TYR A 1 106 ? 3.588 -8.708 -3.808 1.00 87.12 106 TYR A O 1
ATOM 871 N N . ALA A 1 107 ? 4.618 -9.910 -5.386 1.00 87.38 107 ALA A N 1
ATOM 872 C CA . ALA A 1 107 ? 4.395 -8.958 -6.455 1.00 87.38 107 ALA A CA 1
ATOM 873 C C . ALA A 1 107 ? 3.769 -9.626 -7.676 1.00 87.38 107 ALA A C 1
ATOM 875 O O . ALA A 1 107 ? 3.837 -10.841 -7.846 1.00 87.38 107 ALA A O 1
ATOM 876 N N . ARG A 1 108 ? 3.155 -8.817 -8.532 1.00 84.19 108 ARG A N 1
ATOM 877 C CA . ARG A 1 108 ? 2.624 -9.237 -9.827 1.00 84.19 108 ARG A CA 1
ATOM 878 C C . ARG A 1 108 ? 2.964 -8.190 -10.874 1.00 84.19 108 ARG A C 1
ATOM 880 O O . ARG A 1 108 ? 2.744 -7.000 -10.642 1.00 84.19 108 ARG A O 1
ATOM 887 N N . HIS A 1 109 ? 3.463 -8.630 -12.023 1.00 82.88 109 HIS A N 1
ATOM 888 C CA . HIS A 1 109 ? 3.604 -7.768 -13.192 1.00 82.88 109 HIS A CA 1
ATOM 889 C C . HIS A 1 109 ? 2.270 -7.663 -13.934 1.00 82.88 109 HIS A C 1
ATOM 891 O O . HIS A 1 109 ? 1.570 -8.656 -14.136 1.00 82.88 109 HIS A O 1
ATOM 897 N N . ALA A 1 110 ? 1.932 -6.456 -14.366 1.00 74.38 110 ALA A N 1
ATOM 898 C CA . ALA A 1 110 ? 0.790 -6.178 -15.212 1.00 74.38 110 ALA A CA 1
ATOM 899 C C . ALA A 1 110 ? 1.276 -5.467 -16.478 1.00 74.38 110 ALA A C 1
ATOM 901 O O . ALA A 1 110 ? 1.830 -4.372 -16.441 1.00 74.38 110 ALA A O 1
ATOM 902 N N . THR A 1 111 ? 1.075 -6.127 -17.615 1.00 61.16 111 THR A N 1
ATOM 903 C CA . THR A 1 111 ? 1.530 -5.677 -18.940 1.00 61.16 111 THR A CA 1
ATOM 904 C C . THR A 1 111 ? 0.427 -4.989 -19.744 1.00 61.16 111 THR A C 1
ATOM 906 O O . THR A 1 111 ? 0.608 -4.696 -20.920 1.00 61.16 111 THR A O 1
ATOM 909 N N . ARG A 1 112 ? -0.748 -4.755 -19.144 1.00 60.88 112 ARG A N 1
ATOM 910 C CA . ARG A 1 112 ? -1.896 -4.121 -19.803 1.00 60.88 112 ARG A CA 1
ATOM 911 C C . ARG A 1 112 ? -2.521 -3.063 -18.906 1.00 60.88 112 ARG A C 1
ATOM 913 O O . ARG A 1 112 ? -2.660 -3.275 -17.700 1.00 60.88 112 ARG A O 1
ATOM 920 N N . THR A 1 113 ? -2.961 -1.971 -19.523 1.00 59.31 113 THR A N 1
ATOM 921 C CA . THR A 1 113 ? -3.940 -1.058 -18.929 1.00 59.31 113 THR A CA 1
ATOM 922 C C . THR A 1 113 ? -5.238 -1.821 -18.686 1.00 59.31 113 THR A C 1
ATOM 924 O O . THR A 1 113 ? -5.716 -2.568 -19.545 1.00 59.31 113 THR A O 1
ATOM 927 N N . GLY A 1 114 ? -5.807 -1.692 -17.490 1.00 58.97 114 GLY A N 1
ATOM 928 C CA . GLY A 1 114 ? -7.048 -2.390 -17.177 1.00 58.97 114 GLY A CA 1
ATOM 929 C C . GLY A 1 114 ? -7.419 -2.410 -15.698 1.00 58.97 114 GLY A C 1
ATOM 930 O O . GLY A 1 114 ? -6.593 -2.086 -14.842 1.00 58.97 114 GLY A O 1
ATOM 931 N N . PRO A 1 115 ? -8.677 -2.786 -15.390 1.00 58.78 115 PRO A N 1
ATOM 932 C CA . PRO A 1 115 ? -9.087 -3.088 -14.028 1.00 58.78 115 PRO A CA 1
ATOM 933 C C . PRO A 1 115 ? -8.231 -4.207 -13.453 1.00 58.78 115 PRO A C 1
ATOM 935 O O . PRO A 1 115 ? -8.266 -5.335 -13.945 1.00 58.78 115 PRO A O 1
ATOM 938 N N . ILE A 1 116 ? -7.556 -3.927 -12.350 1.00 65.38 116 ILE A N 1
ATOM 939 C CA . ILE A 1 116 ? -7.177 -4.951 -11.395 1.00 65.38 116 ILE A CA 1
ATOM 940 C C . ILE A 1 116 ? -8.220 -4.965 -10.288 1.00 65.38 116 ILE A C 1
ATOM 942 O O . ILE A 1 116 ? -8.254 -4.097 -9.419 1.00 65.38 116 ILE A O 1
ATOM 946 N N . SER A 1 117 ? -9.049 -6.006 -10.280 1.00 60.19 117 SER A N 1
ATOM 947 C CA . SER A 1 117 ? -9.703 -6.402 -9.038 1.00 60.19 117 SER A CA 1
ATOM 948 C C . SER A 1 117 ? -8.622 -6.982 -8.139 1.00 60.19 117 SER A C 1
ATOM 950 O O . SER A 1 117 ? -8.028 -8.017 -8.448 1.00 60.19 117 SER A O 1
ATOM 952 N N . LEU A 1 118 ? -8.318 -6.291 -7.044 1.00 61.50 118 LEU A N 1
ATOM 953 C CA . LEU A 1 118 ? -7.344 -6.778 -6.079 1.00 61.50 118 LEU A CA 1
ATOM 954 C C . LEU A 1 118 ? -8.056 -7.749 -5.139 1.00 61.50 118 LEU A C 1
ATOM 956 O O . LEU A 1 118 ? -8.140 -7.551 -3.937 1.00 61.50 118 LEU A O 1
ATOM 960 N N . ARG A 1 119 ? -8.591 -8.838 -5.672 1.00 59.47 119 ARG A N 1
ATOM 961 C CA . ARG A 1 119 ? -8.835 -10.023 -4.857 1.00 59.47 119 ARG A CA 1
ATOM 962 C C . ARG A 1 119 ? -7.540 -10.800 -4.901 1.00 59.47 119 ARG A C 1
ATOM 964 O O . ARG A 1 119 ? -7.157 -11.277 -5.962 1.00 59.47 119 ARG A O 1
ATOM 971 N N . SER A 1 120 ? -6.833 -10.843 -3.780 1.00 60.97 120 SER A N 1
ATOM 972 C CA . SER A 1 120 ? -5.657 -11.692 -3.685 1.00 60.97 120 SER A CA 1
ATOM 973 C C . SER A 1 120 ? -6.125 -13.029 -3.131 1.00 60.97 120 SER A C 1
ATOM 975 O O . SER A 1 120 ? -6.365 -13.108 -1.930 1.00 60.97 120 SER A O 1
ATOM 977 N N . PRO A 1 121 ? -6.342 -14.059 -3.969 1.00 62.09 121 PRO A N 1
ATOM 978 C CA . PRO A 1 121 ? -6.706 -15.384 -3.467 1.00 62.09 121 PRO A CA 1
ATOM 979 C C . PRO A 1 121 ? -5.618 -15.941 -2.539 1.00 62.09 121 PRO A C 1
ATOM 981 O O . PRO A 1 121 ? -5.924 -16.721 -1.645 1.00 62.09 121 PRO A O 1
ATOM 984 N N . ASP A 1 122 ? -4.380 -15.475 -2.718 1.00 65.56 122 ASP A N 1
ATOM 985 C CA . ASP A 1 122 ? -3.231 -15.802 -1.879 1.00 65.56 122 ASP A CA 1
ATOM 986 C C . ASP A 1 122 ? -3.080 -14.871 -0.669 1.00 65.56 122 ASP A C 1
ATOM 988 O O . ASP A 1 122 ? -2.169 -15.076 0.129 1.00 65.56 122 ASP A O 1
ATOM 992 N N . ALA A 1 123 ? -3.937 -13.850 -0.504 1.00 73.19 123 ALA A N 1
ATOM 993 C CA . ALA A 1 123 ? -3.927 -13.046 0.712 1.00 73.19 123 ALA A CA 1
ATOM 994 C C . ALA A 1 123 ? -4.373 -13.911 1.886 1.00 73.19 123 ALA A C 1
ATOM 996 O O . ALA A 1 123 ? -5.518 -14.356 1.955 1.00 73.19 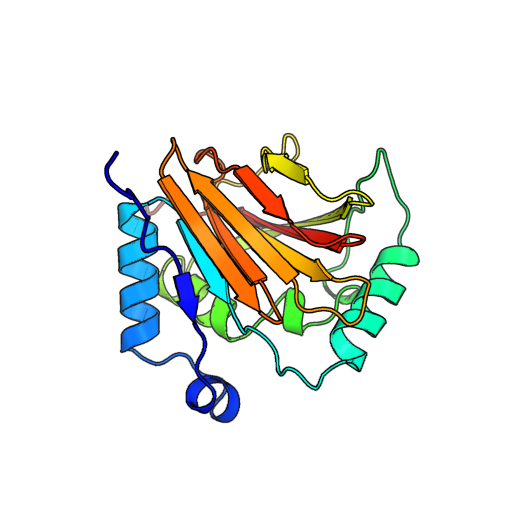123 ALA A O 1
ATOM 997 N N . ILE A 1 124 ? -3.472 -14.101 2.840 1.00 81.12 124 ILE A N 1
ATOM 998 C CA . ILE A 1 124 ? -3.746 -14.880 4.053 1.00 81.12 124 ILE A CA 1
ATOM 999 C C . ILE A 1 124 ? -4.089 -13.981 5.239 1.00 81.12 124 ILE A C 1
ATOM 1001 O O . ILE A 1 124 ? -4.471 -14.470 6.301 1.00 81.12 124 ILE A O 1
ATOM 1005 N N . ALA A 1 125 ? -3.920 -12.666 5.079 1.00 86.00 125 ALA A N 1
ATOM 1006 C CA . ALA A 1 125 ? -4.056 -11.701 6.152 1.00 86.00 125 ALA A CA 1
ATOM 1007 C C . ALA A 1 125 ? -5.259 -10.757 5.956 1.00 86.00 125 ALA A C 1
ATOM 1009 O O . ALA A 1 125 ? -5.657 -10.466 4.824 1.00 86.00 125 ALA A O 1
ATOM 1010 N N . PRO A 1 126 ? -5.846 -10.248 7.056 1.00 88.19 126 PRO A N 1
ATOM 1011 C CA . PRO A 1 126 ? -7.004 -9.362 6.998 1.00 88.19 126 PRO A CA 1
ATOM 1012 C C . PRO A 1 126 ? -6.668 -7.938 6.534 1.00 88.19 126 PRO A C 1
ATOM 1014 O O . PRO A 1 126 ? -7.566 -7.246 6.063 1.00 88.19 126 PRO A O 1
ATOM 1017 N N . LEU A 1 127 ? -5.415 -7.484 6.658 1.00 92.81 127 LEU A N 1
ATOM 1018 C CA . LEU A 1 127 ? -4.977 -6.153 6.230 1.00 92.81 127 LEU A CA 1
ATOM 1019 C C . LEU A 1 127 ? -3.967 -6.274 5.087 1.00 92.81 127 LEU A C 1
ATOM 1021 O O . LEU A 1 127 ? -2.975 -6.988 5.206 1.00 92.81 127 LEU A O 1
ATOM 1025 N N . LEU A 1 128 ? -4.204 -5.546 4.000 1.00 92.00 128 LEU A N 1
ATOM 1026 C CA . LEU A 1 128 ? -3.363 -5.539 2.810 1.00 92.00 128 LEU A CA 1
ATOM 1027 C C . LEU A 1 128 ? -2.853 -4.137 2.526 1.00 92.00 128 LEU A C 1
ATOM 1029 O O . LEU A 1 128 ? -3.586 -3.152 2.635 1.00 92.00 128 LEU A O 1
ATOM 1033 N N . ILE A 1 129 ? -1.602 -4.073 2.096 1.00 92.69 129 ILE A N 1
ATOM 1034 C CA . ILE A 1 129 ? -1.000 -2.886 1.513 1.00 92.69 129 ILE A CA 1
ATOM 1035 C C . ILE A 1 129 ? -0.575 -3.216 0.099 1.00 92.69 129 ILE A C 1
ATOM 1037 O O . ILE A 1 129 ? 0.166 -4.169 -0.107 1.00 92.69 129 ILE A O 1
ATOM 1041 N N . GLN A 1 130 ? -1.001 -2.412 -0.864 1.00 89.88 130 GLN A N 1
ATOM 1042 C CA . GLN A 1 130 ? -0.730 -2.653 -2.274 1.00 89.88 130 GLN A CA 1
ATOM 1043 C C . GLN A 1 130 ? -0.090 -1.415 -2.872 1.00 89.88 130 GLN A C 1
ATOM 1045 O O . GLN A 1 130 ? -0.739 -0.380 -2.977 1.00 89.88 130 GLN A O 1
ATOM 1050 N N . VAL A 1 131 ? 1.188 -1.524 -3.216 1.00 90.12 131 VAL A N 1
ATOM 1051 C CA . VAL A 1 131 ? 1.998 -0.461 -3.811 1.00 90.12 131 VAL A CA 1
ATOM 1052 C C . VAL A 1 131 ? 2.061 -0.694 -5.314 1.00 90.12 131 VAL A C 1
ATOM 1054 O O . VAL A 1 131 ? 2.405 -1.789 -5.758 1.00 90.12 131 VAL A O 1
ATOM 1057 N N . ILE A 1 132 ? 1.717 0.325 -6.093 1.00 88.00 132 ILE A N 1
ATOM 1058 C CA . ILE A 1 132 ? 1.697 0.285 -7.555 1.00 88.00 132 ILE A CA 1
ATOM 1059 C C . ILE A 1 132 ? 2.926 1.039 -8.060 1.00 88.00 132 ILE A C 1
ATOM 1061 O O . ILE A 1 132 ? 3.168 2.179 -7.662 1.00 88.00 132 ILE A O 1
ATOM 1065 N N . ILE A 1 133 ? 3.699 0.388 -8.924 1.00 85.19 133 ILE A N 1
ATOM 1066 C CA . ILE A 1 133 ? 5.021 0.836 -9.370 1.00 85.19 133 ILE A CA 1
ATOM 1067 C C . ILE A 1 133 ? 5.022 0.861 -10.895 1.00 85.19 133 ILE A C 1
ATOM 1069 O O . ILE A 1 133 ? 4.870 -0.190 -11.522 1.00 85.19 133 ILE A O 1
ATOM 1073 N N . ALA A 1 134 ? 5.160 2.045 -11.493 1.00 81.75 134 ALA A N 1
ATOM 1074 C CA . ALA A 1 134 ? 5.293 2.182 -12.944 1.00 81.75 134 ALA A CA 1
ATOM 1075 C C . ALA A 1 134 ? 6.597 1.544 -13.414 1.00 81.75 134 ALA A C 1
ATOM 1077 O O . ALA A 1 134 ? 7.598 1.638 -12.713 1.00 81.75 134 ALA A O 1
ATOM 1078 N N . HIS A 1 135 ? 6.597 0.916 -14.592 1.00 78.56 135 HIS A N 1
ATOM 1079 C CA . HIS A 1 135 ? 7.834 0.456 -15.235 1.00 78.56 135 HIS A CA 1
ATOM 1080 C C . HIS A 1 135 ? 8.515 1.563 -16.029 1.00 78.56 135 HIS A C 1
ATOM 1082 O O . HIS A 1 135 ? 9.734 1.549 -16.202 1.00 78.56 135 HIS A O 1
ATOM 1088 N N . ASP A 1 136 ? 7.702 2.497 -16.511 1.00 73.75 136 ASP A N 1
ATOM 1089 C CA . ASP A 1 136 ? 8.100 3.580 -17.389 1.00 73.75 136 ASP A CA 1
ATOM 1090 C C . ASP A 1 136 ? 8.144 4.914 -16.632 1.00 73.75 136 ASP A C 1
ATOM 1092 O O . ASP A 1 136 ? 7.764 5.028 -15.469 1.00 73.75 136 ASP A O 1
ATOM 1096 N N . LYS A 1 137 ? 8.642 5.954 -17.303 1.00 65.25 137 LYS A N 1
ATOM 1097 C CA . LYS A 1 137 ? 8.884 7.277 -16.699 1.00 65.25 137 LYS A CA 1
ATOM 1098 C C . LYS A 1 137 ? 7.613 8.091 -16.444 1.00 65.25 137 LYS A C 1
ATOM 1100 O O . LYS A 1 137 ? 7.700 9.193 -15.901 1.00 65.25 137 LYS A O 1
ATOM 1105 N N . ASP A 1 138 ? 6.465 7.585 -16.872 1.00 68.31 138 ASP A N 1
ATOM 1106 C CA . ASP A 1 138 ? 5.201 8.292 -16.769 1.00 68.31 138 ASP A CA 1
ATOM 1107 C C . ASP A 1 138 ? 4.565 8.057 -15.401 1.00 68.31 138 ASP A C 1
ATOM 1109 O O . ASP A 1 138 ? 4.498 6.936 -14.899 1.00 68.31 138 ASP A O 1
ATOM 1113 N N . SER A 1 139 ? 4.075 9.137 -14.787 1.00 72.19 139 SER A N 1
ATOM 1114 C CA . SER A 1 139 ? 3.323 9.035 -13.538 1.00 72.19 139 SER A CA 1
ATOM 1115 C C . SER A 1 139 ? 2.112 8.125 -13.725 1.00 72.19 139 SER A C 1
ATOM 1117 O O . SER A 1 139 ? 1.350 8.289 -14.683 1.00 72.19 139 SER A O 1
ATOM 1119 N N . LEU A 1 140 ? 1.893 7.232 -12.761 1.00 79.56 140 LEU A N 1
ATOM 1120 C CA . LEU A 1 140 ? 0.731 6.356 -12.749 1.00 79.56 140 LEU A CA 1
ATOM 1121 C C . LEU A 1 140 ? -0.551 7.181 -12.635 1.00 79.56 140 LEU A C 1
ATOM 1123 O O . LEU A 1 140 ? -0.656 8.061 -11.776 1.00 79.56 140 LEU A O 1
ATOM 1127 N N . SER A 1 141 ? -1.530 6.861 -13.476 1.00 83.50 141 SER A N 1
ATOM 1128 C CA . SER A 1 141 ? -2.920 7.284 -13.305 1.00 83.50 141 SER A CA 1
ATOM 1129 C C . SER A 1 141 ? -3.737 6.080 -12.863 1.00 83.50 141 SER A C 1
ATOM 1131 O O . SER A 1 141 ? -3.647 5.004 -13.458 1.00 83.50 141 SER A O 1
ATOM 1133 N N . VAL A 1 142 ? -4.484 6.234 -11.774 1.00 86.12 142 VAL A N 1
ATOM 1134 C CA . VAL A 1 142 ? -5.212 5.145 -11.130 1.00 86.12 142 VAL A CA 1
ATOM 1135 C C . VAL A 1 142 ? -6.626 5.580 -10.788 1.00 86.12 142 VAL A C 1
ATOM 1137 O O . VAL A 1 142 ? -6.848 6.632 -10.192 1.00 86.12 142 VAL A O 1
ATOM 1140 N N . LYS A 1 143 ? -7.590 4.724 -11.107 1.00 87.06 143 LYS A N 1
ATOM 1141 C CA . LYS A 1 143 ? -8.980 4.840 -10.684 1.00 87.06 143 LYS A CA 1
ATOM 1142 C C . LYS A 1 143 ? -9.300 3.748 -9.676 1.00 87.06 143 LYS A C 1
ATOM 1144 O O . LYS A 1 143 ? -9.198 2.569 -9.999 1.00 87.06 143 LYS A O 1
ATOM 1149 N N . ILE A 1 144 ? -9.736 4.128 -8.484 1.00 87.25 144 ILE A N 1
ATOM 1150 C CA . ILE A 1 144 ? -10.236 3.195 -7.473 1.00 87.25 144 ILE A CA 1
ATOM 1151 C C . ILE A 1 144 ? -11.762 3.228 -7.512 1.00 87.25 144 ILE A C 1
ATOM 1153 O O . ILE A 1 144 ? -12.359 4.279 -7.283 1.00 87.25 144 ILE A O 1
ATOM 1157 N N . ASP A 1 145 ? -12.381 2.089 -7.803 1.00 85.31 145 ASP A N 1
ATOM 1158 C CA . ASP A 1 145 ? -13.821 1.860 -7.704 1.00 85.31 145 ASP A CA 1
ATOM 1159 C C . ASP A 1 145 ? -14.123 0.992 -6.476 1.00 85.31 145 ASP A C 1
ATOM 1161 O O . ASP A 1 145 ? -13.578 -0.106 -6.318 1.00 85.31 145 ASP A O 1
ATOM 1165 N N . CYS A 1 146 ? -14.990 1.499 -5.602 1.00 83.56 146 CYS A N 1
ATOM 1166 C CA . CYS A 1 146 ? -15.521 0.790 -4.446 1.00 83.56 146 CYS A CA 1
ATOM 1167 C C . CYS A 1 146 ? -17.054 0.894 -4.437 1.00 83.56 146 CYS A C 1
ATOM 1169 O O . CYS A 1 146 ? -17.631 1.845 -3.893 1.00 83.56 146 CYS A O 1
ATOM 1171 N N . GLY A 1 147 ? -17.724 -0.098 -5.028 1.00 78.44 147 GLY A N 1
ATOM 1172 C CA . GLY A 1 147 ? -19.188 -0.180 -5.056 1.00 78.44 147 GLY A CA 1
ATOM 1173 C C . GLY A 1 147 ? -19.848 0.923 -5.890 1.00 78.44 147 GLY A C 1
ATOM 1174 O O . GLY A 1 147 ? -20.868 1.471 -5.476 1.00 78.44 147 GLY A O 1
ATOM 1175 N N . GLY A 1 148 ? -19.250 1.296 -7.027 1.00 73.88 148 GLY A N 1
ATOM 1176 C CA . GLY A 1 148 ? -19.749 2.342 -7.926 1.00 73.88 148 GLY A CA 1
ATOM 1177 C C . GLY A 1 148 ? -19.327 3.759 -7.531 1.00 73.88 148 GLY A C 1
ATOM 1178 O O . GLY A 1 148 ? -19.627 4.717 -8.246 1.00 73.88 148 GLY A O 1
ATOM 1179 N N . ARG A 1 149 ? -18.605 3.914 -6.413 1.00 80.50 149 ARG A N 1
ATOM 1180 C CA . ARG A 1 149 ? -17.952 5.171 -6.033 1.00 80.50 149 ARG A CA 1
ATOM 1181 C C . ARG A 1 149 ? -16.526 5.166 -6.549 1.00 80.50 149 ARG A C 1
ATOM 1183 O O . ARG A 1 149 ? -15.746 4.286 -6.193 1.00 80.50 149 ARG A O 1
ATOM 1190 N N . CYS A 1 150 ? -16.208 6.146 -7.386 1.00 82.94 150 CYS A N 1
ATOM 1191 C CA . CYS A 1 150 ? -14.946 6.201 -8.110 1.00 82.94 150 CYS A CA 1
ATOM 1192 C C . CYS A 1 150 ? -14.090 7.376 -7.654 1.00 82.94 150 CYS A C 1
ATOM 1194 O O . CYS A 1 150 ? -14.586 8.499 -7.540 1.00 82.94 150 CYS A O 1
ATOM 1196 N N . THR A 1 151 ? -12.796 7.121 -7.500 1.00 86.50 151 THR A N 1
ATOM 1197 C CA . THR A 1 151 ? -11.807 8.127 -7.122 1.00 86.50 151 THR A CA 1
ATOM 1198 C C . THR A 1 151 ? -10.585 8.018 -8.015 1.00 86.50 151 THR A C 1
ATOM 1200 O O . THR A 1 151 ? -10.025 6.935 -8.176 1.00 86.50 151 THR A O 1
ATOM 1203 N N . HIS A 1 152 ? -10.202 9.139 -8.625 1.00 87.06 152 HIS A N 1
ATOM 1204 C CA . HIS A 1 152 ? -9.032 9.227 -9.494 1.00 87.06 152 HIS A CA 1
ATOM 1205 C C . HIS A 1 152 ? -7.830 9.762 -8.729 1.00 87.06 152 HIS A C 1
ATOM 1207 O O . HIS A 1 152 ? -7.936 10.729 -7.979 1.00 87.06 152 HIS A O 1
ATOM 1213 N N . MET A 1 153 ? -6.686 9.141 -8.974 1.00 87.06 153 MET A N 1
ATOM 1214 C CA . MET A 1 153 ? -5.395 9.471 -8.398 1.00 87.06 153 MET A CA 1
ATOM 1215 C C . MET A 1 153 ? -4.368 9.541 -9.513 1.00 87.06 153 MET A C 1
ATOM 1217 O O . MET A 1 153 ? -4.384 8.729 -10.438 1.00 87.06 153 MET A O 1
ATOM 1221 N N . LYS A 1 154 ? -3.440 10.483 -9.400 1.00 84.38 154 LYS A N 1
ATOM 1222 C CA . LYS A 1 154 ? -2.284 10.550 -10.284 1.00 84.38 154 LYS A CA 1
ATOM 1223 C C . LYS A 1 154 ? -1.080 10.985 -9.478 1.00 84.38 154 LYS A C 1
ATOM 1225 O O . LYS A 1 154 ? -1.137 12.003 -8.795 1.00 84.38 154 LYS A O 1
ATOM 1230 N N . GLY A 1 155 ? 0.012 10.240 -9.561 1.00 76.56 155 GLY A N 1
ATOM 1231 C CA . GLY A 1 155 ? 1.205 10.582 -8.802 1.00 76.56 155 GLY A CA 1
ATOM 1232 C C . GLY A 1 155 ? 2.325 9.568 -8.935 1.00 76.56 155 GLY A C 1
ATOM 1233 O O . GLY A 1 155 ? 2.165 8.509 -9.538 1.00 76.56 155 GLY A O 1
ATOM 1234 N N . ASN A 1 156 ? 3.462 9.920 -8.343 1.00 73.00 156 ASN A N 1
ATOM 1235 C CA . ASN A 1 156 ? 4.601 9.022 -8.189 1.00 73.00 156 ASN A CA 1
ATOM 1236 C C . ASN A 1 156 ? 4.483 8.400 -6.798 1.00 73.00 156 ASN A C 1
ATOM 1238 O O . ASN A 1 156 ? 4.394 9.120 -5.801 1.00 73.00 156 ASN A O 1
ATOM 1242 N N . GLY A 1 157 ? 4.376 7.081 -6.733 1.00 77.19 157 GLY A N 1
ATOM 1243 C CA . GLY A 1 157 ? 4.095 6.395 -5.482 1.00 77.19 157 GLY A CA 1
ATOM 1244 C C . GLY A 1 157 ? 2.631 6.416 -5.131 1.00 77.19 157 GLY A C 1
ATOM 1245 O O . GLY A 1 157 ? 2.140 7.330 -4.468 1.00 77.19 157 GLY A O 1
ATOM 1246 N N . LEU A 1 158 ? 1.961 5.362 -5.585 1.00 88.06 158 LEU A N 1
ATOM 1247 C CA . LEU A 1 158 ? 0.576 5.076 -5.272 1.00 88.06 158 LEU A CA 1
ATOM 1248 C C . LEU A 1 158 ? 0.527 3.820 -4.419 1.00 88.06 158 LEU A C 1
ATOM 1250 O O . LEU A 1 158 ? 1.069 2.781 -4.798 1.00 88.06 158 LEU A O 1
ATOM 1254 N N . ALA A 1 159 ? -0.139 3.911 -3.275 1.00 90.56 159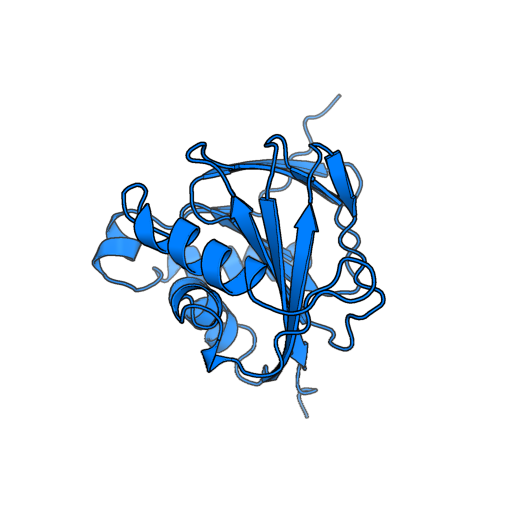 ALA A N 1
ATOM 1255 C CA . ALA A 1 159 ? -0.419 2.736 -2.472 1.00 90.56 159 ALA A CA 1
ATOM 1256 C C . ALA A 1 159 ? -1.844 2.750 -1.945 1.00 90.56 159 ALA A C 1
ATOM 1258 O O . ALA A 1 159 ? -2.419 3.805 -1.696 1.00 90.56 159 ALA A O 1
ATOM 1259 N N . VAL A 1 160 ? -2.402 1.567 -1.735 1.00 91.62 160 VAL A N 1
ATOM 1260 C CA . VAL A 1 160 ? -3.710 1.395 -1.111 1.00 91.62 160 VAL A CA 1
ATOM 1261 C C . VAL A 1 160 ? -3.561 0.477 0.085 1.00 91.62 160 VAL A C 1
ATOM 1263 O O . VAL A 1 160 ? -3.068 -0.643 -0.040 1.00 91.62 160 VAL A O 1
ATOM 1266 N N . VAL A 1 161 ? -3.986 0.961 1.248 1.00 93.25 161 VAL A N 1
ATOM 1267 C CA . VAL A 1 161 ? -4.109 0.175 2.476 1.00 93.25 161 VAL A CA 1
ATOM 1268 C C . VAL A 1 161 ? -5.578 -0.168 2.646 1.00 93.25 161 VAL A C 1
ATOM 1270 O O . VAL A 1 161 ? -6.417 0.729 2.609 1.00 93.25 161 VAL A O 1
ATOM 1273 N N . ARG A 1 162 ? -5.916 -1.444 2.831 1.00 92.06 162 ARG A N 1
ATOM 1274 C CA . ARG A 1 162 ? -7.315 -1.886 2.935 1.00 92.06 162 ARG A CA 1
ATOM 1275 C C . ARG A 1 162 ? -7.481 -3.172 3.718 1.00 92.06 162 ARG A C 1
ATOM 1277 O O . ARG A 1 162 ? -6.556 -3.979 3.798 1.00 92.06 162 ARG A O 1
ATOM 1284 N N . TYR A 1 163 ? -8.694 -3.414 4.196 1.00 90.44 163 TYR A N 1
ATOM 1285 C CA . TYR A 1 163 ? -9.085 -4.765 4.579 1.00 90.44 163 TYR A CA 1
ATOM 1286 C C . TYR A 1 163 ? -9.203 -5.674 3.350 1.00 90.44 163 TYR A C 1
ATOM 1288 O O . TYR A 1 163 ? -9.748 -5.271 2.320 1.00 90.44 163 TYR A O 1
ATOM 1296 N N . SER A 1 164 ? -8.742 -6.921 3.463 1.00 86.56 164 SER A N 1
ATOM 1297 C CA . SER A 1 164 ? -8.835 -7.914 2.383 1.00 86.56 164 SER A CA 1
ATOM 1298 C C . SER A 1 164 ? -10.281 -8.254 2.007 1.00 86.56 164 SER A C 1
ATOM 1300 O O . SER A 1 164 ? -10.547 -8.576 0.852 1.00 86.56 164 SER A O 1
ATOM 1302 N N . ALA A 1 165 ? -11.214 -8.110 2.955 1.00 85.38 165 ALA A N 1
ATOM 1303 C CA . ALA A 1 165 ? -12.648 -8.313 2.755 1.00 85.38 165 ALA A CA 1
ATOM 1304 C C . ALA A 1 165 ? -13.333 -7.206 1.928 1.00 85.38 165 ALA A C 1
ATOM 1306 O O . ALA A 1 165 ? -14.449 -7.410 1.453 1.00 85.38 165 ALA A O 1
ATOM 1307 N N . ILE A 1 166 ? -12.698 -6.039 1.757 1.00 84.31 166 ILE A N 1
ATOM 1308 C CA . ILE A 1 166 ? -13.260 -4.946 0.958 1.00 84.31 166 ILE A CA 1
ATOM 1309 C C . ILE A 1 166 ? -12.941 -5.196 -0.512 1.00 84.31 166 ILE A C 1
ATOM 1311 O O . ILE A 1 166 ? -11.772 -5.257 -0.912 1.00 84.31 166 ILE A O 1
ATOM 1315 N N . ASP A 1 167 ? -13.997 -5.310 -1.313 1.00 79.62 167 ASP A N 1
ATOM 1316 C CA . ASP A 1 167 ? -13.896 -5.460 -2.759 1.00 79.62 167 ASP A CA 1
ATOM 1317 C C . ASP A 1 167 ? -13.640 -4.094 -3.402 1.00 79.62 167 ASP A C 1
ATOM 1319 O O . ASP A 1 167 ? -14.536 -3.253 -3.499 1.00 79.62 167 ASP A O 1
ATOM 1323 N N . ILE A 1 168 ? -12.393 -3.872 -3.815 1.00 82.62 168 ILE A N 1
ATOM 1324 C CA . ILE A 1 168 ? -12.000 -2.700 -4.594 1.00 82.62 168 ILE A CA 1
ATOM 1325 C C . ILE A 1 168 ? -11.514 -3.128 -5.974 1.00 82.62 168 ILE A C 1
ATOM 1327 O O . ILE A 1 168 ? -10.812 -4.134 -6.133 1.00 82.62 168 ILE A O 1
ATOM 1331 N N . THR A 1 169 ? -11.841 -2.318 -6.973 1.00 83.75 169 THR A N 1
ATOM 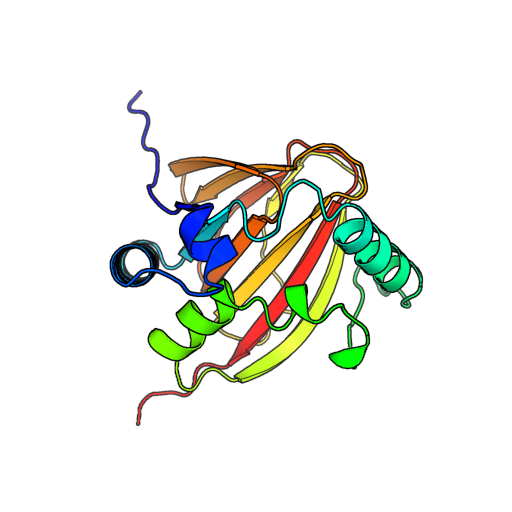1332 C CA . THR A 1 169 ? -11.269 -2.436 -8.313 1.00 83.75 169 THR A CA 1
ATOM 1333 C C . THR A 1 169 ? -10.350 -1.250 -8.556 1.00 83.75 169 THR A C 1
ATOM 1335 O O . THR A 1 169 ? -10.783 -0.103 -8.530 1.00 83.75 169 THR A O 1
ATOM 1338 N N . ILE A 1 170 ? -9.068 -1.521 -8.774 1.00 81.94 170 ILE A N 1
ATOM 1339 C CA . ILE A 1 170 ? -8.058 -0.524 -9.111 1.00 81.94 170 ILE A CA 1
ATOM 1340 C C . ILE A 1 170 ? -7.783 -0.609 -10.605 1.00 81.94 170 ILE A C 1
ATOM 1342 O O . ILE A 1 170 ? -7.148 -1.548 -11.068 1.00 81.94 170 ILE A O 1
ATOM 1346 N N . HIS A 1 171 ? -8.233 0.371 -11.373 1.00 82.12 171 HIS A N 1
ATOM 1347 C CA . HIS A 1 171 ? -7.864 0.495 -12.776 1.00 82.12 171 HIS A CA 1
ATOM 1348 C C . HIS A 1 171 ? -6.596 1.323 -12.884 1.00 82.12 171 HIS A C 1
ATOM 1350 O O . HIS A 1 171 ? -6.584 2.480 -12.471 1.00 82.12 171 HIS A O 1
ATOM 1356 N N . VAL A 1 172 ? -5.546 0.744 -13.454 1.00 81.94 172 VAL A N 1
ATOM 1357 C CA . VAL A 1 172 ? -4.327 1.486 -13.777 1.00 81.94 172 VAL A CA 1
ATOM 1358 C C . VAL A 1 172 ? -4.411 1.893 -15.244 1.00 81.94 172 VAL A C 1
ATOM 1360 O O . VAL A 1 172 ? -4.491 1.047 -16.137 1.00 81.94 172 VAL A O 1
ATOM 1363 N N . GLU A 1 173 ? -4.435 3.199 -15.485 1.00 80.12 173 GLU A N 1
ATOM 1364 C CA . GLU A 1 173 ? -4.518 3.832 -16.808 1.00 80.12 173 GLU A CA 1
ATOM 1365 C C . GLU A 1 173 ? -3.119 4.098 -17.393 1.00 80.12 173 GLU A C 1
ATOM 1367 O O . GLU A 1 173 ? -2.920 4.995 -18.209 1.00 80.12 173 GLU A O 1
ATOM 1372 N N . SER A 1 174 ? -2.138 3.312 -16.955 1.00 75.88 174 SER A N 1
ATOM 1373 C CA . SER A 1 174 ? -0.762 3.311 -17.437 1.00 75.88 174 SER A CA 1
ATOM 1374 C C . SER A 1 174 ? -0.393 1.895 -17.873 1.00 75.88 174 SER A C 1
ATOM 1376 O O . SER A 1 174 ? -0.830 0.913 -17.266 1.00 75.88 174 SER A O 1
ATOM 1378 N N . GLU A 1 175 ? 0.374 1.782 -18.951 1.00 75.75 175 GLU A N 1
ATOM 1379 C CA . GLU A 1 175 ? 0.935 0.503 -19.386 1.00 75.75 175 GLU A CA 1
ATOM 1380 C C . GLU A 1 175 ? 2.138 0.137 -18.508 1.00 75.75 175 GLU A C 1
ATOM 1382 O O . GLU A 1 175 ? 2.738 1.012 -17.891 1.00 75.75 175 GLU A O 1
ATOM 1387 N N . ASN A 1 176 ? 2.458 -1.159 -18.443 1.00 79.19 176 ASN A N 1
ATOM 1388 C CA . ASN A 1 176 ? 3.641 -1.708 -17.770 1.00 79.19 176 ASN A CA 1
ATOM 1389 C C . ASN A 1 176 ? 3.818 -1.240 -16.316 1.00 79.19 176 ASN A C 1
ATOM 1391 O O . ASN A 1 176 ? 4.479 -0.248 -16.016 1.00 79.19 176 ASN A O 1
ATOM 1395 N N . TYR A 1 177 ? 3.262 -1.994 -15.375 1.00 84.00 177 TYR A N 1
ATOM 1396 C CA . TYR A 1 177 ? 3.432 -1.713 -13.953 1.00 84.00 177 TYR A CA 1
ATOM 1397 C C . TYR A 1 177 ? 3.550 -2.999 -13.140 1.00 84.00 177 TYR A C 1
ATOM 1399 O O . TYR A 1 177 ? 3.240 -4.102 -13.592 1.00 84.00 177 TYR A O 1
ATOM 1407 N N . SER A 1 178 ? 4.047 -2.864 -11.919 1.00 85.56 178 SER A N 1
ATOM 1408 C CA . SER A 1 178 ? 4.067 -3.926 -10.920 1.00 85.56 178 SER A CA 1
ATOM 1409 C C . SER A 1 178 ? 3.181 -3.532 -9.753 1.00 85.56 178 SER A C 1
ATOM 1411 O O . SER A 1 178 ? 3.153 -2.369 -9.354 1.00 85.56 178 SER A O 1
ATOM 1413 N N . VAL A 1 179 ? 2.495 -4.507 -9.169 1.00 87.44 179 VAL A N 1
ATOM 1414 C CA . VAL A 1 179 ? 1.832 -4.340 -7.875 1.00 87.44 179 VAL A CA 1
ATOM 1415 C C . VAL A 1 179 ? 2.582 -5.179 -6.859 1.00 87.44 179 VAL A C 1
ATOM 1417 O O . VAL A 1 179 ? 2.629 -6.398 -7.000 1.00 87.44 179 VAL A O 1
ATOM 1420 N N . VAL A 1 180 ? 3.156 -4.539 -5.844 1.00 89.12 180 VAL A N 1
ATOM 1421 C CA . VAL A 1 180 ? 3.729 -5.206 -4.671 1.00 89.12 180 VAL A CA 1
ATOM 1422 C C . VAL A 1 180 ? 2.671 -5.208 -3.576 1.00 89.12 180 VAL A C 1
ATOM 1424 O O . VAL A 1 180 ? 2.207 -4.149 -3.159 1.00 89.12 180 VAL A O 1
ATOM 1427 N N . THR A 1 181 ? 2.285 -6.389 -3.109 1.00 89.69 181 THR A N 1
ATOM 1428 C CA . THR A 1 181 ? 1.336 -6.565 -2.011 1.00 89.69 181 THR A CA 1
ATOM 1429 C C . THR A 1 181 ? 2.052 -7.060 -0.760 1.00 89.69 181 THR A C 1
ATOM 1431 O O . THR A 1 181 ? 2.870 -7.977 -0.812 1.00 89.69 181 THR A O 1
ATOM 1434 N N . MET A 1 182 ? 1.742 -6.429 0.367 1.00 91.25 182 MET A N 1
ATOM 1435 C CA . MET A 1 182 ? 2.238 -6.759 1.695 1.00 91.25 182 MET A CA 1
ATOM 1436 C C . MET A 1 182 ? 1.054 -7.091 2.604 1.00 91.25 182 MET A C 1
ATOM 1438 O O . MET A 1 182 ? 0.141 -6.278 2.777 1.00 91.25 182 MET A O 1
ATOM 1442 N N . ASP A 1 183 ? 1.100 -8.271 3.207 1.00 90.69 183 ASP A N 1
ATOM 1443 C CA . ASP A 1 183 ? 0.013 -8.833 4.003 1.00 90.69 183 ASP A CA 1
ATOM 1444 C C . ASP A 1 183 ? 0.297 -8.687 5.493 1.00 90.69 183 ASP A C 1
ATOM 1446 O O . ASP A 1 183 ? 1.290 -9.208 6.001 1.00 90.69 183 ASP A O 1
ATOM 1450 N N . TYR A 1 184 ? -0.600 -8.039 6.224 1.00 92.38 184 TYR A N 1
ATOM 1451 C CA . TYR A 1 184 ? -0.459 -7.791 7.651 1.00 92.38 184 TYR A CA 1
ATOM 1452 C C . TYR A 1 184 ? -1.514 -8.547 8.451 1.00 92.38 184 TYR A C 1
ATOM 1454 O O . TYR A 1 184 ? -2.719 -8.318 8.321 1.00 92.38 184 TYR A O 1
ATOM 1462 N N . ALA A 1 185 ? -1.054 -9.429 9.336 1.00 92.44 185 ALA A N 1
ATOM 1463 C CA . ALA A 1 185 ? -1.892 -9.977 10.388 1.00 92.44 185 ALA A CA 1
ATOM 1464 C C . ALA A 1 185 ? -2.266 -8.868 11.364 1.00 92.44 185 ALA A C 1
ATOM 1466 O O . ALA A 1 185 ? -1.397 -8.128 11.829 1.00 92.44 185 ALA A O 1
ATOM 1467 N N . LEU A 1 186 ? -3.545 -8.798 11.712 1.00 89.69 186 LEU A N 1
ATOM 1468 C CA . LEU A 1 186 ? -4.022 -7.998 12.828 1.00 89.69 186 LEU A CA 1
ATOM 1469 C C . LEU A 1 186 ? -4.089 -8.910 14.048 1.00 89.69 186 LEU A C 1
ATOM 1471 O O . LEU A 1 186 ? -4.675 -9.987 13.978 1.00 89.69 186 LEU A O 1
ATOM 1475 N N . SER A 1 187 ? -3.470 -8.505 15.155 1.00 79.25 187 SER A N 1
ATOM 1476 C CA . SER A 1 187 ? -3.737 -9.174 16.427 1.00 79.25 187 SER A CA 1
ATOM 1477 C C . SER A 1 187 ? -5.165 -8.848 16.832 1.00 79.25 187 SER A C 1
ATOM 1479 O O . SER A 1 187 ? -5.533 -7.669 16.840 1.00 79.25 187 SER A O 1
ATOM 1481 N N . GLU A 1 188 ? -5.944 -9.857 17.214 1.00 61.34 188 GLU A N 1
ATOM 1482 C CA . GLU A 1 188 ? -7.174 -9.607 17.957 1.00 61.34 188 GLU A CA 1
ATOM 1483 C C . GLU A 1 188 ? -6.804 -8.790 19.203 1.00 61.34 188 GLU A C 1
ATOM 1485 O O . GLU A 1 188 ? -5.790 -9.055 19.864 1.00 61.34 188 GLU A O 1
ATOM 1490 N N . LYS A 1 189 ? -7.553 -7.712 19.457 1.00 48.81 189 LYS A N 1
ATOM 1491 C CA . LYS A 1 189 ? -7.484 -7.036 20.751 1.00 48.81 189 LYS A CA 1
ATOM 1492 C C . LYS A 1 189 ? -8.072 -8.025 21.754 1.00 48.81 189 LYS A C 1
ATOM 1494 O O . LYS A 1 189 ? -9.264 -8.304 21.666 1.00 48.81 189 LYS A O 1
ATOM 1499 N N . ASN A 1 190 ? -7.232 -8.561 22.638 1.00 35.34 190 ASN A N 1
ATOM 1500 C CA . ASN A 1 190 ? -7.710 -9.188 23.871 1.00 35.34 190 ASN A CA 1
ATOM 1501 C C . ASN A 1 190 ? -8.567 -8.197 24.664 1.00 35.34 190 ASN A C 1
ATOM 1503 O O . ASN A 1 190 ? -8.187 -7.000 24.692 1.00 35.34 190 ASN A O 1
#

Sequence (190 aa):
MANTSIEAIVEVTEQERTLGELSKANLQAARSLFESNGFVAWQCLWVRDERDFDRDTLDVLRSLPTEKDFIYVNTRSLLPREIIYNKFMTAFLTSHFPTAKLLQIYARHATRTGPISLRSPDAIAPLLIQVIIAHDKDSLSVKIDCGGRCTHMKGNGLAVVRYSAIDITIHVESENYSVVTMDYALSEKN

Radius of gyration: 15.65 Å; chains: 1; bounding box: 43×38×44 Å

pLDDT: mean 81.23, std 11.94, range [35.34, 94.94]